Protein AF-A0A814Z9E7-F1 (afdb_monomer)

Structure (mmCIF, N/CA/C/O backbone):
data_AF-A0A814Z9E7-F1
#
_entry.id   AF-A0A814Z9E7-F1
#
loop_
_atom_site.group_PDB
_atom_site.id
_atom_site.type_symbol
_atom_site.label_atom_id
_atom_site.label_alt_id
_atom_site.label_comp_id
_atom_site.label_asym_id
_atom_site.label_entity_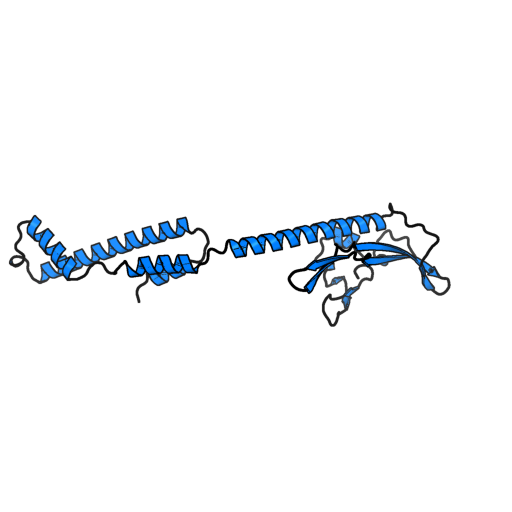id
_atom_site.label_seq_id
_atom_site.pdbx_PDB_ins_code
_atom_site.Cartn_x
_atom_site.Cartn_y
_atom_site.Cartn_z
_atom_site.occupancy
_atom_site.B_iso_or_equiv
_atom_site.auth_seq_id
_atom_site.auth_comp_id
_atom_site.auth_asym_id
_atom_site.auth_atom_id
_atom_site.pdbx_PDB_model_num
ATOM 1 N N . MET A 1 1 ? 15.576 11.175 -22.213 1.00 47.03 1 MET A N 1
ATOM 2 C CA . MET A 1 1 ? 16.561 10.709 -23.204 1.00 47.03 1 MET A CA 1
ATOM 3 C C . MET A 1 1 ? 17.936 10.863 -22.558 1.00 47.03 1 MET A C 1
ATOM 5 O O . MET A 1 1 ? 18.554 11.899 -22.667 1.00 47.03 1 MET A O 1
ATOM 9 N N . ILE A 1 2 ? 18.366 9.892 -21.748 1.00 51.16 2 ILE A N 1
ATOM 10 C CA . ILE A 1 2 ? 19.482 10.087 -20.794 1.00 51.16 2 ILE A CA 1
ATOM 11 C C . ILE A 1 2 ? 20.852 10.187 -21.501 1.00 51.16 2 ILE A C 1
ATOM 13 O O . ILE A 1 2 ? 21.749 10.879 -21.031 1.00 51.16 2 ILE A O 1
ATOM 17 N N . SER A 1 3 ? 20.990 9.572 -22.678 1.00 52.28 3 SER A N 1
ATOM 18 C CA . SER A 1 3 ? 22.234 9.530 -23.457 1.00 52.28 3 SER A CA 1
ATOM 19 C C . SER A 1 3 ? 22.574 10.815 -24.221 1.00 52.28 3 SER A C 1
ATOM 21 O O . SER A 1 3 ? 23.697 10.931 -24.700 1.00 52.28 3 SER A O 1
ATOM 23 N N . THR A 1 4 ? 21.648 11.773 -24.342 1.00 60.59 4 THR A N 1
ATOM 24 C CA . THR A 1 4 ? 21.843 13.024 -25.105 1.00 60.59 4 THR A CA 1
ATOM 25 C C . THR A 1 4 ? 22.138 14.237 -24.223 1.00 60.59 4 THR A C 1
ATOM 27 O O . THR A 1 4 ? 22.097 15.363 -24.706 1.00 60.59 4 THR A O 1
ATOM 30 N N . GLY A 1 5 ? 22.364 14.038 -22.921 1.00 65.25 5 GLY A N 1
ATOM 31 C CA . GLY A 1 5 ? 22.583 15.140 -21.977 1.00 65.25 5 GLY A CA 1
ATOM 32 C C . GLY A 1 5 ? 21.320 15.930 -21.613 1.00 65.25 5 GLY A C 1
ATOM 33 O O . GLY A 1 5 ? 21.410 16.920 -20.894 1.00 65.25 5 GLY A O 1
ATOM 34 N N . VAL A 1 6 ? 20.135 15.491 -22.061 1.00 71.62 6 VAL A N 1
ATOM 35 C 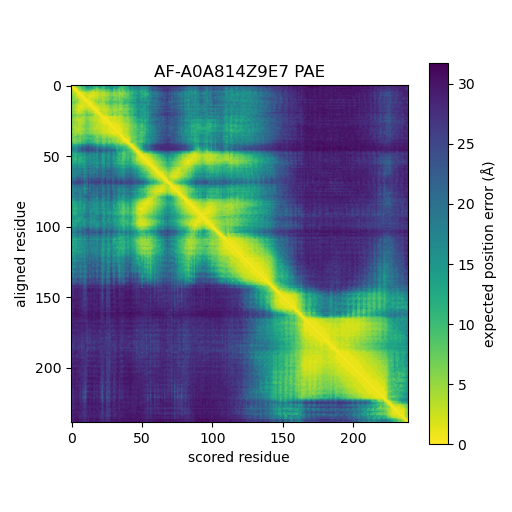CA . VAL A 1 6 ? 18.870 16.209 -21.844 1.00 71.62 6 VAL A CA 1
ATOM 36 C C . VAL A 1 6 ? 17.771 15.270 -21.345 1.00 71.62 6 VAL A C 1
ATOM 38 O O . VAL A 1 6 ? 17.380 14.294 -21.991 1.00 71.62 6 VAL A O 1
ATOM 41 N N . GLU A 1 7 ? 17.207 15.588 -20.189 1.00 74.00 7 GLU A N 1
ATOM 42 C CA . GLU A 1 7 ? 16.001 14.946 -19.682 1.00 74.00 7 GLU A CA 1
ATOM 43 C C . GLU A 1 7 ? 14.756 15.599 -20.278 1.00 74.00 7 GLU A C 1
ATOM 45 O O . GLU A 1 7 ? 14.708 16.809 -20.477 1.00 74.00 7 GLU A O 1
ATOM 50 N N . VAL A 1 8 ? 13.732 14.793 -20.555 1.00 76.38 8 VAL A N 1
ATOM 51 C CA . VAL A 1 8 ? 12.448 15.271 -21.081 1.00 76.38 8 VAL A CA 1
ATOM 52 C C . VAL A 1 8 ? 11.378 14.867 -20.080 1.00 76.38 8 VAL A C 1
ATOM 54 O O . VAL A 1 8 ? 11.318 13.693 -19.705 1.00 76.38 8 VAL A O 1
ATOM 57 N N . SER A 1 9 ? 10.570 15.831 -19.631 1.00 73.75 9 SER A N 1
ATOM 58 C CA . SER A 1 9 ? 9.423 15.565 -18.754 1.00 73.75 9 SER A CA 1
ATOM 59 C C . SER A 1 9 ? 8.503 14.509 -19.373 1.00 73.75 9 SER A C 1
ATOM 61 O O . SER A 1 9 ? 8.311 14.490 -20.585 1.00 73.75 9 SER A O 1
ATOM 63 N N . SER A 1 10 ? 7.912 13.638 -18.553 1.00 70.62 10 SER A N 1
ATOM 64 C CA . SER A 1 10 ? 6.878 12.694 -18.999 1.00 70.62 10 SER A CA 1
ATOM 65 C C . SER A 1 10 ? 5.498 13.340 -19.139 1.00 70.62 10 SER A C 1
ATOM 67 O O . SER A 1 10 ? 4.581 12.712 -19.661 1.00 70.62 10 SER A O 1
ATOM 69 N N . GLU A 1 11 ? 5.344 14.577 -18.665 1.00 62.53 11 GLU A N 1
ATOM 70 C CA . GLU A 1 11 ? 4.092 15.327 -18.689 1.00 62.53 11 GLU A CA 1
ATOM 71 C C . GLU A 1 11 ? 4.199 16.553 -19.607 1.00 62.53 11 GLU A C 1
ATOM 73 O O . GLU A 1 11 ? 5.248 17.217 -19.627 1.00 62.53 11 GLU A O 1
ATOM 78 N N . PRO A 1 12 ? 3.128 16.879 -20.358 1.00 62.72 12 PRO A N 1
ATOM 79 C CA . PRO A 1 12 ? 3.074 18.096 -21.161 1.00 62.72 12 PRO A CA 1
ATOM 80 C C . PRO A 1 12 ? 3.288 19.334 -20.263 1.00 62.72 12 PRO A C 1
ATOM 82 O O . PRO A 1 12 ? 2.733 19.378 -19.166 1.00 62.72 12 PRO A O 1
ATOM 85 N N . PRO A 1 13 ? 4.074 20.343 -20.691 1.00 84.38 13 PRO A N 1
ATOM 86 C CA . PRO A 1 13 ? 4.523 20.602 -22.062 1.00 84.38 13 PRO A CA 1
ATOM 87 C C . PRO A 1 13 ? 5.840 19.909 -22.480 1.00 84.38 13 PRO A C 1
ATOM 89 O O . PRO A 1 13 ? 6.465 20.349 -23.439 1.00 84.38 13 PRO A O 1
ATOM 92 N N . PHE A 1 14 ? 6.255 18.821 -21.817 1.00 80.12 14 PHE A N 1
ATOM 93 C CA . PHE A 1 14 ? 7.466 18.046 -22.142 1.00 80.12 14 PHE A CA 1
ATOM 94 C C . PHE A 1 14 ? 8.748 18.883 -22.087 1.00 80.12 14 PHE A C 1
ATOM 96 O O . PHE A 1 14 ? 9.596 18.824 -22.977 1.00 80.12 14 PHE A O 1
ATOM 103 N N . GLU A 1 15 ? 8.881 19.681 -21.028 1.00 83.06 15 GLU A N 1
ATOM 104 C CA . GLU A 1 15 ? 10.060 20.515 -20.812 1.00 83.06 15 GLU A CA 1
ATOM 105 C C . GLU A 1 15 ? 11.350 19.696 -20.895 1.00 83.06 15 GLU A C 1
ATOM 107 O O . GLU A 1 15 ? 11.461 18.607 -20.319 1.00 83.06 15 GLU A O 1
ATOM 112 N N . MET A 1 16 ? 12.325 20.262 -21.600 1.00 82.31 16 MET A N 1
ATOM 113 C CA . MET A 1 16 ? 13.686 19.755 -21.662 1.00 82.31 16 MET A CA 1
ATOM 114 C C . MET A 1 16 ? 14.492 20.364 -20.518 1.00 82.31 16 MET A C 1
ATOM 116 O O . MET A 1 16 ? 14.447 21.576 -20.303 1.00 82.31 16 MET A O 1
ATOM 120 N N . ARG A 1 17 ? 15.222 19.534 -19.777 1.00 80.69 17 ARG A N 1
ATOM 121 C CA . ARG A 1 17 ? 16.073 19.959 -18.660 1.00 80.69 17 ARG A CA 1
ATOM 122 C C . ARG A 1 17 ? 17.446 19.326 -18.794 1.00 80.69 17 ARG A C 1
ATOM 124 O O . ARG A 1 17 ? 17.572 18.225 -19.326 1.00 80.69 17 ARG A O 1
ATOM 131 N N . ASP A 1 18 ? 18.465 20.017 -18.303 1.00 79.12 18 ASP A N 1
ATOM 132 C CA . ASP A 1 18 ? 19.813 19.462 -18.251 1.00 79.12 18 ASP A CA 1
ATOM 133 C C . ASP A 1 18 ? 19.849 18.242 -17.313 1.00 79.12 18 ASP A C 1
ATOM 135 O O . ASP A 1 18 ? 19.218 18.237 -16.249 1.00 79.12 18 ASP A O 1
ATOM 139 N N . ILE A 1 19 ? 20.583 17.195 -17.700 1.00 75.19 19 ILE A N 1
ATOM 140 C CA . ILE A 1 19 ? 20.737 15.982 -16.878 1.00 75.19 19 ILE A CA 1
ATOM 141 C C . ILE A 1 19 ? 21.359 16.266 -15.499 1.00 75.19 19 ILE A C 1
ATOM 143 O O . ILE A 1 19 ? 21.175 15.493 -14.562 1.00 75.19 19 ILE A O 1
ATOM 147 N N . SER A 1 20 ? 22.079 17.372 -15.323 1.00 73.94 20 SER A N 1
ATOM 148 C CA . SER A 1 20 ? 22.693 17.738 -14.043 1.00 73.94 20 SER A CA 1
ATOM 149 C C . SER A 1 20 ? 21.687 18.129 -12.953 1.00 73.94 20 SER A C 1
ATOM 151 O O . SER A 1 20 ? 22.020 18.040 -11.769 1.00 73.94 20 SER A O 1
ATOM 153 N N . ASP A 1 21 ? 20.446 18.472 -13.315 1.00 76.44 21 ASP A N 1
ATOM 154 C CA . ASP A 1 21 ? 19.456 19.031 -12.385 1.00 76.44 21 ASP A CA 1
ATOM 155 C C . ASP A 1 21 ? 18.284 18.090 -12.049 1.00 76.44 21 ASP A C 1
ATOM 157 O O . ASP A 1 21 ? 17.527 18.349 -11.107 1.00 76.44 21 ASP A O 1
ATOM 161 N N . GLY A 1 22 ? 18.136 16.979 -12.776 1.00 74.69 22 GLY A N 1
ATOM 162 C CA . GLY A 1 22 ? 16.934 16.144 -12.745 1.00 74.69 22 GLY A CA 1
ATOM 163 C C . GLY A 1 22 ? 17.087 14.752 -12.122 1.00 74.69 22 GLY A C 1
ATOM 164 O O . GLY A 1 22 ? 17.606 14.574 -11.015 1.00 74.69 22 GLY A O 1
ATOM 165 N N . PHE A 1 23 ? 16.551 13.751 -12.817 1.00 74.75 23 PHE A N 1
ATOM 166 C CA . PHE A 1 23 ? 16.574 12.335 -12.454 1.00 74.75 23 PHE A CA 1
ATOM 167 C C . PHE A 1 23 ? 18.006 11.827 -12.240 1.00 74.75 23 PHE A C 1
ATOM 169 O O . PHE A 1 23 ? 18.287 11.208 -11.213 1.00 74.75 23 PHE A O 1
ATOM 176 N N . MET A 1 24 ? 18.932 12.169 -13.136 1.00 75.25 24 MET A N 1
ATOM 177 C CA . MET A 1 24 ? 20.336 11.744 -13.095 1.00 75.25 24 MET A CA 1
ATOM 178 C C . MET A 1 24 ? 21.083 12.221 -11.837 1.00 75.25 24 MET A C 1
ATOM 180 O O . MET A 1 24 ? 21.895 11.476 -11.279 1.00 75.25 24 MET A O 1
ATOM 184 N N . LYS A 1 25 ? 20.758 13.409 -11.306 1.00 80.12 25 LYS A N 1
ATOM 185 C CA . LYS A 1 25 ? 21.296 13.915 -10.026 1.00 80.12 25 LYS A CA 1
ATOM 186 C C . LYS A 1 25 ? 20.890 13.057 -8.828 1.00 80.12 25 LYS A C 1
ATOM 188 O O . LYS A 1 25 ? 21.615 12.990 -7.838 1.00 80.12 25 LYS A O 1
ATOM 193 N N . ARG A 1 26 ? 19.724 12.412 -8.896 1.00 80.06 26 ARG A N 1
ATOM 194 C CA . ARG A 1 26 ? 19.184 11.584 -7.806 1.00 80.06 26 ARG A CA 1
ATOM 195 C C . ARG A 1 26 ? 19.676 10.143 -7.862 1.00 80.06 26 ARG A C 1
ATOM 197 O O . ARG A 1 26 ? 19.501 9.417 -6.887 1.00 80.06 26 ARG A O 1
ATOM 204 N N . LEU A 1 27 ? 20.285 9.727 -8.973 1.00 70.56 27 LEU A N 1
ATOM 205 C CA . LEU A 1 27 ? 20.855 8.393 -9.085 1.00 70.56 27 LEU A CA 1
ATOM 206 C C . LEU A 1 27 ? 22.112 8.255 -8.215 1.00 70.56 27 LEU A C 1
ATOM 208 O O . LEU A 1 27 ? 22.885 9.216 -8.106 1.00 70.56 27 LEU A O 1
ATOM 212 N N . PRO A 1 28 ? 22.344 7.066 -7.629 1.00 76.06 28 PRO A N 1
ATOM 213 C CA . PRO A 1 28 ? 23.615 6.718 -7.011 1.00 76.06 28 PRO A CA 1
ATOM 214 C C . PRO A 1 28 ? 24.787 6.934 -7.969 1.00 76.06 28 PRO A C 1
ATOM 216 O O . PRO A 1 28 ? 24.652 6.732 -9.175 1.00 76.06 28 PRO A O 1
ATOM 219 N N . GLU A 1 29 ? 25.945 7.303 -7.425 1.00 75.94 29 GLU A N 1
ATOM 220 C CA . GLU A 1 29 ? 27.119 7.701 -8.212 1.00 75.94 29 GLU A CA 1
ATOM 221 C C . GLU A 1 29 ? 27.544 6.639 -9.231 1.00 75.94 29 GLU A C 1
ATOM 223 O O . GLU A 1 29 ? 27.716 6.958 -10.402 1.00 75.94 29 GLU A O 1
ATOM 228 N N . TRP A 1 30 ? 27.573 5.366 -8.830 1.00 75.38 30 TRP A N 1
ATOM 229 C CA . TRP A 1 30 ? 27.895 4.253 -9.727 1.00 75.38 30 TRP A CA 1
ATOM 230 C C . TRP A 1 30 ? 26.956 4.168 -10.941 1.00 75.38 30 TRP A C 1
ATOM 232 O O . TRP A 1 30 ? 27.407 3.938 -12.054 1.00 75.38 30 TRP A O 1
ATOM 242 N N . LEU A 1 31 ? 25.654 4.405 -10.754 1.00 66.38 31 LEU A N 1
ATOM 243 C CA . LEU A 1 31 ? 24.668 4.336 -11.833 1.00 66.38 31 LEU A CA 1
ATOM 244 C C . LEU A 1 31 ? 24.713 5.594 -12.708 1.00 66.38 31 LEU A C 1
ATOM 246 O O . LEU A 1 31 ? 24.473 5.528 -13.911 1.00 66.38 31 LEU A O 1
ATOM 250 N N . ARG A 1 32 ? 25.045 6.744 -12.111 1.00 77.31 32 ARG A N 1
ATOM 251 C CA . ARG A 1 32 ? 25.250 7.996 -12.842 1.00 77.31 32 ARG A CA 1
ATOM 252 C C . ARG A 1 32 ? 26.438 7.887 -13.791 1.00 77.31 32 ARG A C 1
ATOM 254 O O . ARG A 1 32 ? 26.305 8.324 -14.926 1.00 77.31 32 ARG A O 1
ATOM 261 N N . GLU A 1 33 ? 27.549 7.293 -13.351 1.00 73.88 33 GLU A N 1
ATOM 262 C CA . GLU A 1 33 ? 28.726 7.033 -14.194 1.00 73.88 33 GLU A CA 1
ATOM 263 C C . GLU A 1 33 ? 28.382 6.152 -15.406 1.00 73.88 33 GLU A C 1
ATOM 265 O O . GLU A 1 33 ? 28.716 6.512 -16.534 1.00 73.88 33 GLU A O 1
ATOM 270 N N . GLU A 1 34 ? 27.631 5.065 -15.203 1.00 68.12 34 GLU A N 1
ATOM 271 C CA . GLU A 1 34 ? 27.197 4.155 -16.279 1.00 68.12 34 GLU A CA 1
ATOM 272 C C . GLU A 1 34 ? 26.234 4.802 -17.284 1.00 68.12 34 GLU A C 1
ATOM 274 O O . GLU A 1 34 ? 26.163 4.412 -18.453 1.00 68.12 34 GLU A O 1
ATOM 279 N N . LEU A 1 35 ? 25.477 5.805 -16.842 1.00 68.94 35 LEU A N 1
ATOM 280 C CA . LEU A 1 35 ? 24.462 6.490 -17.640 1.00 68.94 35 LEU A CA 1
ATOM 281 C C . LEU A 1 35 ? 24.929 7.842 -18.191 1.00 68.94 35 LEU A C 1
ATOM 283 O O . LEU A 1 35 ? 24.135 8.536 -18.827 1.00 68.94 35 LEU A O 1
ATOM 287 N N . LYS A 1 36 ? 26.201 8.221 -17.997 1.00 70.50 36 LYS A N 1
ATOM 288 C CA . LYS A 1 36 ? 26.748 9.460 -18.564 1.00 70.50 36 LYS A CA 1
ATOM 289 C C . LYS A 1 36 ? 26.568 9.512 -20.085 1.00 70.50 36 LYS A C 1
ATOM 291 O O . LYS A 1 36 ? 26.687 8.464 -20.740 1.00 70.50 36 LYS A O 1
ATOM 296 N N . PRO A 1 37 ? 26.344 10.711 -20.653 1.00 65.94 37 PRO A N 1
ATOM 297 C CA . PRO A 1 37 ? 26.453 10.940 -22.088 1.00 65.94 37 PRO A CA 1
ATOM 298 C C . PRO A 1 37 ? 27.760 10.362 -22.638 1.00 65.94 37 PRO A C 1
ATOM 300 O O . PRO A 1 37 ? 28.784 10.363 -21.949 1.00 65.94 37 PRO A O 1
ATOM 303 N N . ILE A 1 38 ? 27.710 9.795 -23.845 1.00 63.16 38 ILE A N 1
ATOM 304 C CA . ILE A 1 38 ? 28.825 9.026 -24.425 1.00 63.16 38 ILE A CA 1
ATOM 305 C C . ILE A 1 38 ? 30.090 9.889 -24.522 1.00 63.16 38 ILE A C 1
ATOM 307 O O . ILE A 1 38 ? 31.167 9.418 -24.172 1.00 63.16 38 ILE A O 1
ATOM 311 N N . ASP A 1 39 ? 29.937 11.161 -24.887 1.00 61.97 39 ASP A N 1
ATOM 312 C CA . ASP A 1 39 ? 30.984 12.186 -24.982 1.00 61.97 39 ASP A CA 1
ATOM 313 C C . ASP A 1 39 ? 31.690 12.493 -23.649 1.00 61.97 39 ASP A C 1
ATOM 315 O O . ASP A 1 39 ? 32.791 13.038 -23.639 1.00 61.97 39 ASP A O 1
ATOM 319 N N . GLN A 1 40 ? 31.090 12.117 -22.517 1.00 66.31 40 GLN A N 1
ATOM 320 C CA . GLN A 1 40 ? 31.630 12.348 -21.175 1.00 66.31 40 GLN A CA 1
ATOM 321 C C . GLN A 1 40 ? 32.279 11.098 -20.559 1.00 66.31 40 GLN A C 1
ATOM 323 O O . GLN A 1 40 ? 32.730 11.133 -19.408 1.00 66.31 40 GLN A O 1
ATOM 328 N N . ARG A 1 41 ? 32.329 9.976 -21.290 1.00 70.12 41 ARG A N 1
ATOM 329 C CA . ARG A 1 41 ? 32.937 8.722 -20.818 1.00 70.12 41 ARG A CA 1
ATOM 330 C C . ARG A 1 41 ? 34.427 8.699 -21.161 1.00 70.12 41 ARG A C 1
ATOM 332 O O . ARG A 1 41 ? 34.791 8.838 -22.327 1.00 70.12 41 ARG A O 1
ATOM 339 N N . LYS A 1 42 ? 35.276 8.477 -20.147 1.00 58.06 42 LYS A N 1
ATOM 340 C CA . LYS A 1 42 ? 36.753 8.555 -20.234 1.00 58.06 42 LYS A CA 1
ATOM 341 C C . LYS A 1 42 ? 37.396 7.611 -21.266 1.00 58.06 42 LYS A C 1
ATOM 343 O O . LYS A 1 42 ? 38.488 7.921 -21.724 1.00 58.06 42 LYS A O 1
ATOM 348 N N . ASP A 1 43 ? 36.704 6.542 -21.666 1.00 56.91 43 ASP A N 1
ATOM 349 C CA . ASP A 1 43 ? 37.207 5.507 -22.588 1.00 56.91 43 ASP A CA 1
ATOM 350 C C . ASP A 1 43 ? 36.444 5.445 -23.930 1.00 56.91 43 ASP A C 1
ATOM 352 O O . ASP A 1 43 ? 36.533 4.463 -24.671 1.00 56.91 43 ASP A O 1
ATOM 356 N N . SER A 1 44 ? 35.658 6.473 -24.268 1.00 53.28 44 SER A N 1
ATOM 357 C CA . SER A 1 44 ? 34.846 6.478 -25.492 1.00 53.28 44 SER A CA 1
ATOM 358 C C . SER A 1 44 ? 35.687 6.786 -26.743 1.00 53.28 44 SER A C 1
ATOM 360 O O . SER A 1 44 ? 35.745 7.899 -27.248 1.00 53.28 44 SER A O 1
ATOM 362 N N . VAL A 1 45 ? 36.321 5.754 -27.302 1.00 52.06 45 VAL A N 1
ATOM 363 C CA . VAL A 1 45 ? 37.023 5.805 -28.608 1.00 52.06 45 VAL A CA 1
ATOM 364 C C . VAL A 1 45 ? 36.041 5.905 -29.795 1.00 52.06 45 VAL A C 1
ATOM 366 O O . VAL A 1 45 ? 36.437 5.993 -30.955 1.00 52.06 45 VAL A O 1
ATOM 369 N N . ILE A 1 46 ? 34.733 5.918 -29.536 1.00 55.78 46 ILE A N 1
ATOM 370 C CA . ILE A 1 46 ? 33.700 5.847 -30.567 1.00 55.78 46 ILE A CA 1
ATOM 371 C C . ILE A 1 46 ? 33.364 7.250 -31.089 1.00 55.78 46 ILE A C 1
ATOM 373 O O . ILE A 1 46 ? 32.312 7.821 -30.813 1.00 55.78 46 ILE A O 1
ATOM 377 N N . ILE A 1 47 ? 34.284 7.811 -31.867 1.00 60.66 47 ILE A N 1
ATOM 378 C CA . ILE A 1 47 ? 34.031 8.992 -32.690 1.00 60.66 47 ILE A CA 1
ATOM 379 C C . ILE A 1 47 ? 33.355 8.474 -33.971 1.00 60.66 47 ILE A C 1
ATOM 381 O O . ILE A 1 47 ? 33.969 7.718 -34.716 1.00 60.66 47 ILE A O 1
ATOM 385 N N . ASN A 1 48 ? 32.093 8.852 -34.201 1.00 66.00 48 ASN A N 1
ATOM 386 C CA . ASN A 1 48 ? 31.267 8.573 -35.397 1.00 66.00 48 ASN A CA 1
ATOM 387 C C . ASN A 1 48 ? 30.318 7.358 -35.397 1.00 66.00 48 ASN A C 1
ATOM 389 O O . ASN A 1 48 ? 29.897 6.926 -36.472 1.00 66.00 48 ASN A O 1
ATOM 393 N N . SER A 1 49 ? 29.888 6.838 -34.245 1.00 70.56 49 SER A N 1
ATOM 394 C CA . SER A 1 49 ? 28.753 5.900 -34.257 1.00 70.56 49 SER A CA 1
ATOM 395 C C . SER A 1 49 ? 27.824 6.043 -33.062 1.00 70.56 49 SER A C 1
ATOM 397 O O . SER A 1 49 ? 28.205 6.578 -32.023 1.00 70.56 49 SER A O 1
ATOM 399 N N . ALA A 1 50 ? 26.588 5.586 -33.238 1.00 75.62 50 ALA A N 1
ATOM 400 C CA . ALA A 1 50 ? 25.530 5.639 -32.244 1.00 75.62 50 ALA A CA 1
ATOM 401 C C . ALA A 1 50 ? 24.703 4.349 -32.274 1.00 75.62 50 ALA A C 1
ATOM 403 O O . ALA A 1 50 ? 24.689 3.625 -33.265 1.00 75.62 50 ALA A O 1
ATOM 404 N N . HIS A 1 51 ? 23.967 4.092 -31.195 1.00 75.81 51 HIS A N 1
ATOM 405 C CA . HIS A 1 51 ? 22.947 3.050 -31.156 1.00 75.81 51 HIS A CA 1
ATOM 406 C C . HIS A 1 51 ? 21.575 3.686 -30.964 1.00 75.81 51 HIS A C 1
ATOM 408 O O . HIS A 1 51 ? 21.373 4.495 -30.054 1.00 75.81 51 HIS A O 1
ATOM 414 N N . ARG A 1 52 ? 20.619 3.297 -31.806 1.00 77.56 52 ARG A N 1
ATOM 415 C CA . ARG A 1 52 ? 19.206 3.621 -31.621 1.00 77.56 52 ARG A CA 1
ATOM 416 C C . ARG A 1 52 ? 18.520 2.453 -30.933 1.00 77.56 52 ARG A C 1
ATOM 418 O O . ARG A 1 52 ? 18.642 1.322 -31.386 1.00 77.56 52 ARG A O 1
ATOM 425 N N . PHE A 1 53 ? 17.757 2.750 -29.886 1.00 77.88 53 PHE A N 1
ATOM 426 C CA . PHE A 1 53 ? 16.895 1.787 -29.205 1.00 77.88 53 PHE A CA 1
ATOM 427 C C . PHE A 1 53 ? 15.440 2.219 -29.344 1.00 77.88 53 PHE A C 1
ATOM 429 O O . PHE A 1 53 ? 15.135 3.408 -29.226 1.00 77.88 53 PHE A O 1
ATOM 436 N N . TRP A 1 54 ? 14.535 1.272 -29.561 1.00 78.88 54 TRP A N 1
ATOM 437 C CA . TRP A 1 54 ? 13.097 1.530 -29.504 1.00 78.88 54 TRP A CA 1
ATOM 438 C C . TRP A 1 54 ? 12.354 0.319 -28.959 1.00 78.88 54 TRP A C 1
ATOM 440 O O . TRP A 1 54 ? 12.828 -0.812 -29.032 1.00 78.88 54 TRP A O 1
ATOM 450 N N . ILE A 1 55 ? 11.179 0.569 -28.389 1.00 75.00 55 ILE A N 1
ATOM 451 C CA . ILE A 1 55 ? 10.276 -0.490 -27.951 1.00 75.00 55 ILE A CA 1
ATOM 452 C C . ILE A 1 55 ? 9.344 -0.781 -29.117 1.00 75.00 55 ILE A C 1
ATOM 454 O O . ILE A 1 55 ? 8.578 0.084 -29.542 1.00 75.00 55 ILE A O 1
ATOM 458 N N . GLU A 1 56 ? 9.416 -1.998 -29.634 1.00 80.38 56 GLU A N 1
ATOM 459 C CA . GLU A 1 56 ? 8.503 -2.488 -30.647 1.00 80.38 56 GLU A CA 1
ATOM 460 C C . GLU A 1 56 ? 7.458 -3.378 -29.989 1.00 80.38 56 GLU A C 1
ATOM 462 O O . GLU A 1 56 ? 7.748 -4.339 -29.270 1.00 80.38 56 GLU A O 1
ATOM 467 N N . ALA A 1 57 ? 6.207 -3.021 -30.233 1.00 76.50 57 ALA A N 1
ATOM 468 C CA . ALA A 1 57 ? 5.076 -3.720 -29.684 1.00 76.50 57 ALA A CA 1
ATOM 469 C C . ALA A 1 57 ? 4.605 -4.742 -30.727 1.00 76.50 57 ALA A C 1
ATOM 471 O O . ALA A 1 57 ? 4.070 -4.351 -31.764 1.00 76.50 57 ALA A O 1
ATOM 472 N N . GLY A 1 58 ? 4.791 -6.031 -30.442 1.00 76.44 58 GLY A N 1
ATOM 473 C CA . GLY A 1 58 ? 4.464 -7.126 -31.352 1.00 76.44 58 GLY A CA 1
ATOM 474 C C . GLY A 1 58 ? 2.969 -7.255 -31.653 1.00 76.44 58 GLY A C 1
ATOM 475 O O . GLY A 1 58 ? 2.130 -6.515 -31.133 1.00 76.44 58 GLY A O 1
ATOM 476 N N . GLN A 1 59 ? 2.617 -8.202 -32.519 1.00 79.06 59 GLN A N 1
ATOM 477 C CA . GLN A 1 59 ? 1.228 -8.407 -32.923 1.00 79.06 59 GLN A CA 1
ATOM 478 C C . GLN A 1 59 ? 0.371 -8.852 -31.725 1.00 79.06 59 GLN A C 1
ATOM 480 O O . GLN A 1 59 ? 0.695 -9.829 -31.055 1.00 79.06 59 GLN A O 1
ATOM 485 N N . ILE A 1 60 ? -0.728 -8.135 -31.464 1.00 78.56 60 ILE A N 1
ATOM 486 C CA . ILE A 1 60 ? -1.755 -8.568 -30.506 1.00 78.56 60 ILE A CA 1
ATOM 487 C C . ILE A 1 60 ? -2.564 -9.659 -31.198 1.00 78.56 60 ILE A C 1
ATOM 489 O O . ILE A 1 60 ? -3.193 -9.394 -32.228 1.00 78.56 60 ILE A O 1
ATOM 493 N N . THR A 1 61 ? -2.550 -10.871 -30.654 1.00 81.94 61 THR A N 1
ATOM 494 C CA . THR A 1 61 ? -3.498 -11.897 -31.077 1.00 81.94 61 THR A CA 1
ATOM 495 C C . THR A 1 61 ? -4.778 -11.740 -30.264 1.00 81.94 61 THR A C 1
ATOM 497 O O . THR A 1 61 ? -4.791 -11.169 -29.171 1.00 81.94 61 THR A O 1
ATOM 500 N N . TYR A 1 62 ? -5.900 -12.164 -30.834 1.00 83.81 62 TYR A N 1
ATOM 501 C CA . TYR A 1 62 ? -7.171 -12.131 -30.130 1.00 83.81 62 TYR A CA 1
ATOM 502 C C . TYR A 1 62 ? -7.966 -13.394 -30.411 1.00 83.81 62 TYR A C 1
ATOM 504 O O . TYR A 1 62 ? -7.950 -13.930 -31.519 1.00 83.81 62 TYR A O 1
ATOM 512 N N . GLU A 1 63 ? -8.698 -13.828 -29.398 1.00 85.62 63 GLU A N 1
ATOM 513 C CA . GLU A 1 63 ? -9.725 -14.853 -29.498 1.00 85.62 63 GLU A CA 1
ATOM 514 C C . GLU A 1 63 ? -11.085 -14.182 -29.306 1.00 85.62 63 GLU A C 1
ATOM 516 O O . GLU A 1 63 ? -11.196 -13.178 -28.601 1.00 85.62 63 GLU A O 1
ATOM 521 N N . TYR A 1 64 ? -12.139 -14.690 -29.943 1.00 86.19 64 TYR A N 1
ATOM 522 C CA . TYR A 1 64 ? -13.486 -14.182 -29.700 1.00 86.19 64 TYR A CA 1
ATOM 523 C C . TYR A 1 64 ? -14.471 -15.313 -29.442 1.00 86.19 64 TYR A C 1
ATOM 525 O O . TYR A 1 64 ? -14.429 -16.368 -30.073 1.00 86.19 64 TYR A O 1
ATOM 533 N N . HIS A 1 65 ? -15.395 -15.061 -28.521 1.00 87.25 65 HIS A N 1
ATOM 534 C CA . HIS A 1 65 ? -16.458 -15.987 -28.166 1.00 87.25 65 HIS A CA 1
ATOM 535 C C . HIS A 1 65 ? -17.821 -15.345 -28.400 1.00 87.25 65 HIS A C 1
ATOM 537 O O . HIS A 1 65 ? -18.089 -14.228 -27.956 1.00 87.25 65 HIS A O 1
ATOM 543 N N . PHE A 1 66 ? -18.699 -16.079 -29.088 1.00 85.75 66 PHE A N 1
ATOM 544 C CA . PHE A 1 66 ? -20.078 -15.663 -29.314 1.00 85.75 66 PHE A CA 1
ATOM 545 C C . PHE A 1 66 ? -20.993 -16.212 -28.215 1.00 85.75 66 PHE A C 1
ATOM 547 O O . PHE A 1 66 ? -21.246 -17.419 -28.124 1.00 85.75 66 PHE A O 1
ATOM 554 N N . GLY A 1 67 ? -21.526 -15.321 -27.384 1.00 81.12 67 GLY A N 1
ATOM 555 C CA . GLY A 1 67 ? -22.485 -15.661 -26.343 1.00 81.12 67 GLY A CA 1
ATOM 556 C C . GLY A 1 67 ? -23.875 -15.922 -26.922 1.00 81.12 67 GLY A C 1
ATOM 557 O O . GLY A 1 67 ? -24.667 -14.992 -27.072 1.00 81.12 67 GLY A O 1
ATOM 558 N N . LYS A 1 68 ? -24.215 -17.196 -27.172 1.00 72.62 68 LYS A N 1
ATOM 559 C CA . LYS A 1 68 ? -25.506 -17.620 -27.764 1.00 72.62 68 LYS A CA 1
ATOM 560 C C . LYS A 1 68 ? -26.763 -17.115 -27.037 1.00 72.62 68 LYS A C 1
ATOM 562 O O . LYS A 1 68 ? -27.816 -17.051 -27.656 1.00 72.62 68 LYS A O 1
ATOM 567 N N . LYS A 1 69 ? -26.684 -16.787 -25.741 1.00 73.81 69 LYS A N 1
ATOM 568 C CA . LYS A 1 69 ? -27.839 -16.302 -24.963 1.00 73.81 69 LYS A CA 1
ATOM 569 C C . LYS A 1 69 ? -28.087 -14.795 -25.079 1.00 73.81 69 LYS A C 1
ATOM 571 O O . LYS A 1 69 ? -29.227 -14.378 -24.927 1.00 73.81 69 LYS A O 1
ATOM 576 N N . ASN A 1 70 ? -27.051 -13.995 -25.338 1.00 79.12 70 ASN A N 1
ATOM 577 C CA . ASN A 1 70 ? -27.122 -12.539 -25.166 1.00 79.12 70 ASN A CA 1
ATOM 578 C C . ASN A 1 70 ? -26.735 -11.761 -26.437 1.00 79.12 70 ASN A C 1
ATOM 580 O O . ASN A 1 70 ? -26.658 -10.539 -26.382 1.00 79.12 70 ASN A O 1
ATOM 584 N N . ASN A 1 71 ? -26.443 -12.443 -27.556 1.00 87.25 71 ASN A N 1
ATOM 585 C CA . ASN A 1 71 ? -25.886 -11.846 -28.783 1.00 87.25 71 ASN A CA 1
ATOM 586 C C . ASN A 1 71 ? -24.639 -10.968 -28.546 1.00 87.25 71 ASN A C 1
ATOM 588 O O . ASN A 1 71 ? -24.333 -10.075 -29.332 1.00 87.25 71 ASN A O 1
ATOM 592 N N . LEU A 1 72 ? -23.908 -11.227 -27.460 1.00 83.12 72 LEU A N 1
ATOM 593 C CA . LEU A 1 72 ? -22.679 -10.519 -27.123 1.00 83.12 72 LEU A CA 1
ATOM 594 C C . LEU A 1 72 ? -21.481 -11.258 -27.716 1.00 83.12 72 LEU A C 1
ATOM 596 O O . LEU A 1 72 ? -21.366 -12.479 -27.578 1.00 83.12 72 LEU A O 1
ATOM 600 N N . ILE A 1 73 ? -20.582 -10.502 -28.340 1.00 88.25 73 ILE A N 1
ATOM 601 C CA . ILE A 1 73 ? -19.266 -10.975 -28.767 1.00 88.25 73 ILE A CA 1
ATOM 602 C C . ILE A 1 73 ? -18.258 -10.489 -27.735 1.00 88.25 73 ILE A C 1
ATOM 604 O O . ILE A 1 73 ? -18.146 -9.288 -27.492 1.00 88.25 73 ILE A O 1
ATOM 608 N N . THR A 1 74 ? -17.531 -11.418 -27.127 1.00 85.06 74 THR A N 1
ATOM 609 C CA . THR A 1 74 ? -16.448 -11.097 -26.197 1.00 85.06 74 THR A CA 1
ATOM 610 C C . THR A 1 74 ? -15.119 -11.359 -26.883 1.00 85.06 74 THR A C 1
ATOM 612 O O . THR A 1 74 ? -14.881 -12.480 -27.326 1.00 85.06 74 THR A O 1
ATOM 615 N N . TYR A 1 75 ? -14.272 -10.333 -26.959 1.00 85.06 75 TYR A N 1
ATOM 616 C CA . TYR A 1 75 ? -12.900 -10.431 -27.453 1.00 85.06 75 TYR A CA 1
ATOM 617 C C . TYR A 1 75 ? -11.943 -10.585 -26.271 1.00 85.06 75 TYR A C 1
ATOM 619 O O . TYR A 1 75 ? -11.976 -9.784 -25.337 1.00 85.06 75 TYR A O 1
ATOM 627 N N . TYR A 1 76 ? -11.084 -11.593 -26.332 1.00 79.56 76 TYR A N 1
ATOM 628 C CA . TYR A 1 76 ? -9.981 -11.820 -25.411 1.00 79.56 76 TYR A CA 1
ATOM 629 C C . TYR A 1 76 ? -8.699 -11.462 -26.148 1.00 79.56 76 TYR A C 1
ATOM 631 O O . TYR A 1 76 ? -8.321 -12.125 -27.110 1.00 79.56 76 TYR A O 1
ATOM 639 N N . LEU A 1 77 ? -8.072 -10.365 -25.739 1.00 76.44 77 LEU A N 1
ATOM 640 C CA . LEU A 1 77 ? -6.791 -9.932 -26.283 1.00 76.44 77 LEU A CA 1
ATOM 641 C C . LEU A 1 77 ? -5.685 -10.688 -25.545 1.00 76.44 77 LEU A C 1
ATOM 643 O O . LEU A 1 77 ? -5.703 -10.734 -24.315 1.00 76.44 77 LEU A O 1
ATOM 647 N N . SER A 1 78 ? -4.745 -11.279 -26.279 1.00 73.94 78 SER A N 1
ATOM 648 C CA . SER A 1 78 ? -3.548 -11.859 -25.677 1.00 73.94 78 SER A CA 1
ATOM 649 C C . SER A 1 78 ? -2.645 -10.764 -25.111 1.00 73.94 78 SER A C 1
ATOM 651 O O . SER A 1 78 ? -2.704 -9.604 -25.537 1.00 73.94 78 SER A O 1
ATOM 653 N N . ASP A 1 79 ? -1.728 -11.153 -24.227 1.00 70.25 79 ASP A N 1
ATOM 654 C CA . ASP A 1 79 ? -0.624 -10.279 -23.847 1.00 70.25 79 ASP A CA 1
ATOM 655 C C . ASP A 1 79 ? 0.163 -9.867 -25.098 1.00 70.25 79 ASP A C 1
ATOM 657 O O . ASP A 1 79 ? 0.443 -10.684 -25.982 1.00 70.25 79 ASP A O 1
ATOM 661 N N . LYS A 1 80 ? 0.486 -8.574 -25.195 1.00 68.12 80 LYS A N 1
ATOM 662 C CA . LYS A 1 80 ? 1.262 -8.030 -26.309 1.00 68.12 80 LYS A CA 1
ATOM 663 C C . LYS A 1 80 ? 2.745 -8.251 -26.018 1.00 68.12 80 LYS A C 1
ATOM 665 O O . LYS A 1 80 ? 3.255 -7.606 -25.098 1.00 68.12 80 LYS A O 1
ATOM 670 N N . PRO A 1 81 ? 3.464 -9.092 -26.780 1.00 71.75 81 PRO A N 1
ATOM 671 C CA . PRO A 1 81 ? 4.899 -9.213 -26.590 1.00 71.75 81 PRO A CA 1
ATOM 672 C C . PRO A 1 81 ? 5.539 -7.868 -26.947 1.00 71.75 81 PRO A C 1
ATOM 674 O O . PRO A 1 81 ? 5.466 -7.416 -28.089 1.00 71.75 81 PRO A O 1
ATOM 677 N N . MET A 1 82 ? 6.118 -7.192 -25.958 1.00 68.81 82 MET A N 1
ATOM 678 C CA . MET A 1 82 ? 6.949 -6.015 -26.192 1.00 68.81 82 MET A CA 1
ATOM 679 C C . MET A 1 82 ? 8.400 -6.462 -26.264 1.00 68.81 82 MET A C 1
ATOM 681 O O . MET A 1 82 ? 8.860 -7.218 -25.411 1.00 68.81 82 MET A O 1
ATOM 685 N N . CYS A 1 83 ? 9.120 -5.988 -27.272 1.00 75.19 83 CYS A N 1
ATOM 686 C CA . CYS A 1 83 ? 10.551 -6.220 -27.395 1.00 75.19 83 CYS A CA 1
ATOM 687 C C . CYS A 1 83 ? 11.275 -4.885 -27.526 1.00 75.19 83 CYS A C 1
ATOM 689 O O . CYS A 1 83 ? 10.741 -3.920 -28.072 1.00 75.19 83 CYS A O 1
ATOM 691 N N . VAL A 1 84 ? 12.487 -4.815 -26.990 1.00 72.25 84 VAL A N 1
ATOM 692 C CA . VAL A 1 84 ? 13.374 -3.678 -27.221 1.00 72.25 84 VAL A CA 1
ATOM 693 C C . VAL A 1 84 ? 14.262 -4.051 -28.397 1.00 72.25 84 VAL A C 1
ATOM 695 O O . VAL A 1 84 ? 14.930 -5.081 -28.365 1.00 72.25 84 VAL A O 1
ATOM 698 N N . LYS A 1 85 ? 14.240 -3.234 -29.443 1.00 81.31 85 LYS A N 1
ATOM 699 C CA . LYS A 1 85 ? 15.100 -3.368 -30.617 1.00 81.31 85 LYS A CA 1
ATOM 700 C C . LYS A 1 85 ? 16.293 -2.431 -30.485 1.00 81.31 85 LYS A C 1
ATOM 702 O O . LYS A 1 85 ? 16.172 -1.366 -29.871 1.00 81.31 85 LYS A O 1
ATOM 707 N N . LYS A 1 86 ? 17.418 -2.814 -31.089 1.00 82.12 86 LYS A N 1
ATOM 708 C CA . LYS A 1 86 ? 18.585 -1.951 -31.272 1.00 82.12 86 LYS A CA 1
ATOM 709 C C . LYS A 1 86 ? 18.968 -1.880 -32.748 1.00 82.12 86 LYS A C 1
ATOM 711 O O . LYS A 1 86 ? 18.714 -2.812 -33.499 1.00 82.12 86 LYS A O 1
ATOM 716 N N . GLN A 1 87 ? 19.566 -0.763 -33.148 1.00 84.06 87 GLN A N 1
ATOM 717 C CA . GLN A 1 87 ? 20.151 -0.574 -34.473 1.00 84.06 87 GLN A CA 1
ATOM 718 C C . GLN A 1 87 ? 21.451 0.212 -34.337 1.00 84.06 87 GLN A C 1
ATOM 720 O O . GLN A 1 87 ? 21.468 1.285 -33.721 1.00 84.06 87 GLN A O 1
ATOM 725 N N . PHE A 1 88 ? 22.530 -0.318 -34.913 1.00 83.12 88 PHE A N 1
ATOM 726 C CA . PHE A 1 88 ? 23.790 0.407 -35.032 1.00 83.12 88 PHE A CA 1
ATOM 727 C C . PHE A 1 88 ? 23.659 1.477 -36.113 1.00 83.12 88 PHE A C 1
ATOM 729 O O . PHE A 1 88 ? 23.114 1.215 -37.189 1.00 83.12 88 PHE A O 1
ATOM 736 N N . MET A 1 89 ? 24.170 2.670 -35.831 1.00 82.69 89 MET A N 1
ATOM 737 C CA . MET A 1 89 ? 24.163 3.798 -36.749 1.00 82.69 89 MET A CA 1
ATOM 738 C C . MET A 1 89 ? 25.563 4.403 -36.886 1.00 82.69 89 MET A C 1
ATOM 740 O O . MET A 1 89 ? 26.310 4.485 -35.910 1.00 82.69 89 MET A O 1
ATOM 744 N N . GLN A 1 90 ? 25.897 4.875 -38.084 1.00 87.44 90 GLN A N 1
ATOM 745 C CA . GLN A 1 90 ? 27.161 5.544 -38.402 1.00 87.44 90 GLN A CA 1
ATOM 746 C C . GLN A 1 90 ? 26.910 6.849 -39.153 1.00 87.44 90 GLN A C 1
ATOM 748 O O . GLN A 1 90 ? 25.870 7.010 -39.789 1.00 87.44 90 GLN A O 1
ATOM 753 N N . TYR A 1 91 ? 27.852 7.784 -39.072 1.00 81.81 91 TYR A N 1
ATOM 754 C CA . TYR A 1 91 ? 27.776 8.996 -39.882 1.00 81.81 91 TYR A CA 1
ATOM 755 C C . TYR A 1 91 ? 28.223 8.712 -41.318 1.00 81.81 91 TYR A C 1
ATOM 757 O O . TYR A 1 91 ? 29.265 8.092 -41.531 1.00 81.81 91 TYR A O 1
ATOM 765 N N . ASP A 1 92 ? 27.435 9.165 -42.289 1.00 84.88 92 ASP A N 1
ATOM 766 C CA . ASP A 1 92 ? 27.823 9.196 -43.696 1.00 84.88 92 ASP A CA 1
ATOM 767 C C . ASP A 1 92 ? 28.839 10.324 -43.977 1.00 84.88 92 ASP A C 1
ATOM 769 O O . ASP A 1 92 ? 29.187 11.126 -43.104 1.00 84.88 92 ASP A O 1
ATOM 773 N N . GLU A 1 93 ? 29.331 10.395 -45.215 1.00 86.25 93 GLU A N 1
ATOM 774 C CA . GLU A 1 93 ? 30.288 11.424 -45.653 1.00 86.25 93 GLU A CA 1
ATOM 775 C C . GLU A 1 93 ? 29.720 12.852 -45.569 1.00 86.25 93 GLU A C 1
ATOM 777 O O . GLU A 1 93 ? 30.471 13.827 -45.534 1.00 86.25 93 GLU A O 1
ATOM 782 N N . GLN A 1 94 ? 28.393 12.986 -45.536 1.00 86.81 94 GLN A N 1
ATOM 783 C CA . GLN A 1 94 ? 27.669 14.246 -45.417 1.00 86.81 94 GLN A CA 1
ATOM 784 C C . GLN A 1 94 ? 27.382 14.616 -43.951 1.00 86.81 94 GLN A C 1
ATOM 786 O O . GLN A 1 94 ? 26.817 15.679 -43.692 1.00 86.81 94 GLN A O 1
ATOM 791 N N . GLY A 1 95 ? 27.788 13.778 -42.991 1.00 78.19 95 GLY A N 1
ATOM 792 C CA . GLY A 1 95 ? 27.555 13.988 -41.567 1.00 78.19 95 GLY A CA 1
ATOM 793 C C . GLY A 1 95 ? 26.133 13.654 -41.106 1.00 78.19 95 GLY A C 1
ATOM 794 O O . GLY A 1 95 ? 25.739 14.086 -40.023 1.00 78.19 95 GLY A O 1
ATOM 795 N N . ASN A 1 96 ? 25.358 12.883 -41.874 1.00 81.00 96 ASN A N 1
ATOM 796 C CA . ASN A 1 96 ? 24.065 12.355 -41.439 1.00 81.00 96 ASN A CA 1
ATOM 797 C C . ASN A 1 96 ? 24.224 10.983 -40.794 1.00 81.00 96 ASN A C 1
ATOM 799 O O . ASN A 1 96 ? 25.014 10.154 -41.233 1.00 81.00 96 ASN A O 1
ATOM 803 N N . LEU A 1 97 ? 23.414 10.716 -39.775 1.00 81.44 97 LEU A N 1
ATOM 804 C CA . LEU A 1 97 ? 23.407 9.433 -39.090 1.00 81.44 97 LEU A CA 1
ATOM 805 C C . LEU A 1 97 ? 22.521 8.426 -39.850 1.00 81.44 97 LEU A C 1
ATOM 807 O O . LEU A 1 97 ? 21.303 8.607 -39.914 1.00 81.44 97 LEU A O 1
ATOM 811 N N . ILE A 1 98 ? 23.123 7.368 -40.395 1.00 87.38 98 ILE A N 1
ATOM 812 C CA . ILE A 1 98 ? 22.458 6.307 -41.169 1.00 87.38 98 ILE A CA 1
ATOM 813 C C . ILE A 1 98 ? 22.590 4.943 -40.483 1.00 87.38 98 ILE A C 1
ATOM 815 O O . ILE A 1 98 ? 23.546 4.701 -39.745 1.00 87.38 98 ILE A O 1
ATOM 819 N N . ASP A 1 99 ? 21.637 4.044 -40.728 1.00 87.31 99 ASP A N 1
ATOM 820 C CA . ASP A 1 99 ? 21.683 2.678 -40.199 1.00 87.31 99 ASP A CA 1
ATOM 821 C C . ASP A 1 99 ? 22.840 1.899 -40.844 1.00 87.31 99 ASP A C 1
ATOM 823 O O . ASP A 1 99 ? 22.955 1.818 -42.069 1.00 87.31 99 ASP A O 1
ATOM 827 N N . ASP A 1 100 ? 23.701 1.305 -40.021 1.00 85.69 100 ASP A N 1
ATOM 828 C CA . ASP A 1 100 ? 24.779 0.439 -40.490 1.00 85.69 100 ASP A CA 1
ATOM 829 C C . ASP A 1 100 ? 24.282 -1.006 -40.569 1.00 85.69 100 ASP A C 1
ATOM 831 O O . ASP A 1 100 ? 24.349 -1.771 -39.606 1.00 85.69 100 ASP A O 1
ATOM 835 N N . LEU A 1 101 ? 23.768 -1.382 -41.739 1.00 81.88 101 LEU A N 1
ATOM 836 C CA . LEU A 1 101 ? 23.278 -2.738 -42.003 1.00 81.88 101 LEU A CA 1
ATOM 837 C C . LEU A 1 101 ? 24.405 -3.781 -42.105 1.00 81.88 101 LEU A C 1
ATOM 839 O O . LEU A 1 101 ? 24.122 -4.974 -42.191 1.00 81.88 101 LEU A O 1
ATOM 843 N N . SER A 1 102 ? 25.674 -3.351 -42.139 1.00 76.88 102 SER A N 1
ATOM 844 C CA . SER A 1 102 ? 26.822 -4.258 -42.243 1.00 76.88 102 SER A CA 1
ATOM 845 C C . SER A 1 102 ? 27.206 -4.882 -40.901 1.00 76.88 102 SER A C 1
ATOM 847 O O . SER A 1 102 ? 27.798 -5.963 -40.866 1.00 76.88 102 SER A O 1
ATOM 849 N N . LYS A 1 103 ? 26.827 -4.238 -39.792 1.00 72.31 103 LYS A N 1
ATOM 850 C CA . LYS A 1 103 ? 26.970 -4.801 -38.453 1.00 72.31 103 LYS A CA 1
ATOM 851 C C . LYS A 1 103 ? 25.747 -5.636 -38.122 1.00 72.31 103 LYS A C 1
ATOM 853 O O . LYS A 1 103 ? 24.658 -5.116 -37.898 1.00 72.31 103 LYS A O 1
ATOM 858 N N . LEU A 1 104 ? 25.955 -6.949 -38.097 1.00 64.06 104 LEU A N 1
ATOM 859 C CA . LEU A 1 104 ? 24.971 -7.884 -37.574 1.00 64.06 104 LEU A CA 1
ATOM 860 C C . LEU A 1 104 ? 24.716 -7.594 -36.094 1.00 64.06 104 LEU A C 1
ATOM 862 O O . LEU A 1 104 ? 25.626 -7.212 -35.355 1.00 64.06 104 LEU A O 1
ATOM 866 N N . ASP A 1 105 ? 23.462 -7.784 -35.702 1.00 64.94 105 ASP A N 1
ATOM 867 C CA . ASP A 1 105 ? 22.983 -7.626 -34.338 1.00 64.94 105 ASP A CA 1
ATOM 868 C C . ASP A 1 105 ? 23.691 -8.662 -33.445 1.00 64.94 105 ASP A C 1
ATOM 870 O O . ASP A 1 105 ? 23.333 -9.837 -33.429 1.00 64.94 105 ASP A O 1
ATOM 874 N N . ASP A 1 106 ? 24.788 -8.265 -32.791 1.00 71.00 106 ASP A N 1
ATOM 875 C CA . ASP A 1 106 ? 25.499 -9.140 -31.859 1.00 71.00 106 ASP A CA 1
ATOM 876 C C . ASP A 1 106 ? 24.747 -9.162 -30.525 1.00 71.00 106 ASP A C 1
ATOM 878 O O . ASP A 1 106 ? 24.771 -8.190 -29.756 1.00 71.00 106 ASP A O 1
ATOM 882 N N . ASP A 1 107 ? 24.081 -10.282 -30.252 1.00 68.94 107 ASP A N 1
ATOM 883 C CA . ASP A 1 107 ? 23.344 -10.549 -29.014 1.00 68.94 107 ASP A CA 1
ATOM 884 C C . ASP A 1 107 ? 24.249 -10.595 -27.767 1.00 68.94 107 ASP A C 1
ATOM 886 O O . ASP A 1 107 ? 23.754 -10.582 -26.639 1.00 68.94 107 ASP A O 1
ATOM 890 N N . HIS A 1 108 ? 25.576 -10.597 -27.930 1.00 72.81 108 HIS A N 1
ATOM 891 C CA . HIS A 1 108 ? 26.534 -10.537 -26.826 1.00 72.81 108 HIS A CA 1
ATOM 892 C C . HIS A 1 108 ? 27.139 -9.147 -26.591 1.00 72.81 108 HIS A C 1
ATOM 894 O O . HIS A 1 108 ? 27.894 -8.976 -25.625 1.00 72.81 108 HIS A O 1
ATOM 900 N N . SER A 1 109 ? 26.788 -8.144 -27.405 1.00 71.50 109 SER A N 1
ATOM 901 C CA . SER A 1 109 ? 27.319 -6.786 -27.245 1.00 71.50 109 SER A CA 1
ATOM 902 C C . SER A 1 109 ? 26.918 -6.166 -25.891 1.00 71.50 109 SER A C 1
ATOM 904 O O . SER A 1 109 ? 25.863 -6.510 -25.339 1.00 71.50 109 SER A O 1
ATOM 906 N N . PRO A 1 110 ? 27.704 -5.218 -25.343 1.00 69.69 110 PRO A N 1
ATOM 907 C CA . PRO A 1 110 ? 27.334 -4.485 -24.127 1.00 69.69 110 PRO A CA 1
ATOM 908 C C . PRO A 1 110 ? 25.926 -3.870 -24.194 1.00 69.69 110 PRO A C 1
ATOM 910 O O . PRO A 1 110 ? 25.197 -3.846 -23.205 1.00 69.69 110 PRO A O 1
ATOM 913 N N . GLU A 1 111 ? 25.500 -3.432 -25.377 1.00 71.50 111 GLU A N 1
ATOM 914 C CA . GLU A 1 111 ? 24.168 -2.890 -25.641 1.00 71.50 111 GLU A CA 1
ATOM 915 C C . GLU A 1 111 ? 23.064 -3.955 -25.586 1.00 71.50 111 GLU A C 1
ATOM 917 O O . GLU A 1 111 ? 21.974 -3.668 -25.090 1.00 71.50 111 GLU A O 1
ATOM 922 N N . ALA A 1 112 ? 23.324 -5.187 -26.050 1.00 69.38 112 ALA A N 1
ATOM 923 C CA . ALA A 1 112 ? 22.385 -6.299 -25.858 1.00 69.38 112 ALA A CA 1
ATOM 924 C C . ALA A 1 112 ? 22.244 -6.648 -24.370 1.00 69.38 112 ALA A C 1
ATOM 926 O O . ALA A 1 112 ? 21.129 -6.827 -23.878 1.00 69.38 112 ALA A O 1
ATOM 927 N N . GLN A 1 113 ? 23.355 -6.652 -23.627 1.00 71.38 113 GLN A N 1
ATOM 928 C CA . GLN A 1 113 ? 23.328 -6.869 -22.179 1.00 71.38 113 GLN A CA 1
ATOM 929 C C . GLN A 1 113 ? 22.554 -5.755 -21.459 1.00 71.38 113 GLN A C 1
ATOM 931 O O . GLN A 1 113 ? 21.756 -6.039 -20.566 1.00 71.38 113 GLN A O 1
ATOM 936 N N . PHE A 1 114 ? 22.717 -4.496 -21.876 1.00 73.44 114 PHE A N 1
ATOM 937 C CA . PHE A 1 114 ? 21.922 -3.377 -21.366 1.00 73.44 114 PHE A CA 1
ATOM 938 C C . PHE A 1 114 ? 20.422 -3.593 -21.604 1.00 73.44 114 PHE A C 1
ATOM 940 O O . PHE A 1 114 ? 19.633 -3.473 -20.665 1.00 73.44 114 PHE A O 1
ATOM 947 N N . ILE A 1 115 ? 20.021 -3.972 -22.823 1.00 71.62 115 ILE A N 1
ATOM 948 C CA . ILE A 1 115 ? 18.621 -4.280 -23.146 1.00 71.62 115 ILE A CA 1
ATOM 949 C C . ILE A 1 115 ? 18.083 -5.397 -22.253 1.00 71.62 115 ILE A C 1
ATOM 951 O O . ILE A 1 115 ? 17.007 -5.249 -21.673 1.00 71.62 115 ILE A O 1
ATOM 955 N N . GLN A 1 116 ? 18.836 -6.488 -22.106 1.00 74.38 116 GLN A N 1
ATOM 956 C CA . GLN A 1 116 ? 18.440 -7.605 -21.258 1.00 74.38 116 GLN A CA 1
ATOM 957 C C . GLN A 1 116 ? 18.191 -7.142 -19.816 1.00 74.38 116 GLN A C 1
ATOM 959 O O . GLN A 1 116 ? 17.144 -7.445 -19.244 1.00 74.38 116 GLN A O 1
ATOM 964 N N . ARG A 1 117 ? 19.095 -6.335 -19.248 1.00 73.69 117 ARG A N 1
ATOM 965 C CA . ARG A 1 117 ? 18.935 -5.783 -17.894 1.00 73.69 117 ARG A CA 1
ATOM 966 C C . ARG A 1 117 ? 17.731 -4.856 -17.765 1.00 73.69 117 ARG A C 1
ATOM 968 O O . ARG A 1 117 ? 17.031 -4.906 -16.757 1.00 73.69 117 ARG A O 1
ATOM 975 N N . VAL A 1 118 ? 17.462 -4.028 -18.772 1.00 70.94 118 VAL A N 1
ATOM 976 C CA . VAL A 1 118 ? 16.284 -3.146 -18.787 1.00 70.94 118 VAL A CA 1
ATOM 977 C C . VAL A 1 118 ? 14.990 -3.961 -18.836 1.00 70.94 118 VAL A C 1
ATOM 979 O O . VAL A 1 118 ? 14.044 -3.637 -18.118 1.00 70.94 118 VAL A O 1
ATOM 982 N N . ILE A 1 119 ? 14.949 -5.037 -19.626 1.00 72.38 119 ILE A N 1
ATOM 983 C CA . ILE A 1 119 ? 13.802 -5.952 -19.681 1.00 72.38 119 ILE A CA 1
ATOM 984 C C . ILE A 1 119 ? 13.613 -6.653 -18.328 1.00 72.38 119 ILE A C 1
ATOM 986 O O . ILE A 1 119 ? 12.502 -6.645 -17.799 1.00 72.38 119 ILE A O 1
ATOM 990 N N . GLU A 1 120 ? 14.681 -7.192 -17.731 1.00 71.31 120 GLU A N 1
ATOM 991 C CA . GLU A 1 120 ? 14.653 -7.817 -16.398 1.00 71.31 120 GLU A CA 1
ATOM 992 C C . GLU A 1 120 ? 14.100 -6.856 -15.330 1.00 71.31 120 GLU A C 1
ATOM 994 O O . GLU A 1 120 ? 13.204 -7.215 -14.561 1.00 71.31 120 GLU A O 1
ATOM 999 N N . LEU A 1 121 ? 14.573 -5.605 -15.315 1.00 70.31 121 LEU A N 1
ATOM 1000 C CA . LEU A 1 121 ? 14.078 -4.568 -14.406 1.00 70.31 121 LEU A CA 1
ATOM 1001 C C . LEU A 1 121 ? 12.613 -4.210 -14.676 1.00 70.31 121 LEU A C 1
ATOM 1003 O O . LEU A 1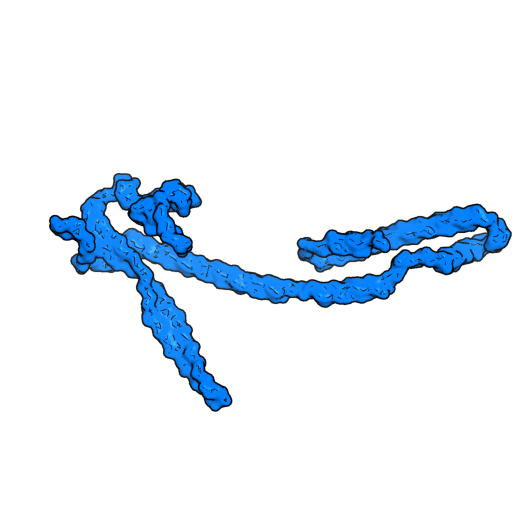 121 ? 11.841 -4.047 -13.733 1.00 70.31 121 LEU A O 1
ATOM 1007 N N . GLY A 1 122 ? 12.207 -4.119 -15.943 1.00 68.25 122 GLY A N 1
ATOM 1008 C CA . GLY A 1 122 ? 10.816 -3.877 -16.324 1.00 68.25 122 GLY A CA 1
ATOM 1009 C C . GLY A 1 122 ? 9.876 -4.970 -15.813 1.00 68.25 122 GLY A C 1
ATOM 1010 O O . GLY A 1 122 ? 8.834 -4.663 -15.230 1.00 68.25 122 GLY A O 1
ATOM 1011 N N . VAL A 1 123 ? 10.271 -6.240 -15.949 1.00 67.38 123 VAL A N 1
ATOM 1012 C CA . VAL A 1 123 ? 9.525 -7.391 -15.413 1.00 67.38 123 VAL A CA 1
ATOM 1013 C C . VAL A 1 123 ? 9.408 -7.306 -13.890 1.00 67.38 123 VAL A C 1
ATOM 1015 O O . VAL A 1 123 ? 8.316 -7.491 -13.351 1.00 67.38 123 VAL A O 1
ATOM 1018 N N . LEU A 1 124 ? 10.493 -6.961 -13.191 1.00 59.59 124 LEU A N 1
ATOM 1019 C CA . LEU A 1 124 ? 10.470 -6.767 -11.738 1.00 59.59 124 LEU A CA 1
ATOM 1020 C C . LEU A 1 124 ? 9.525 -5.632 -11.320 1.00 59.59 124 LEU A C 1
ATOM 1022 O O . LEU A 1 124 ? 8.746 -5.801 -10.385 1.00 59.59 124 LEU A O 1
ATOM 1026 N N . VAL A 1 125 ? 9.536 -4.496 -12.021 1.00 66.75 125 VAL A N 1
ATOM 1027 C CA . VAL A 1 125 ? 8.632 -3.369 -11.735 1.00 66.75 125 VAL A CA 1
ATOM 1028 C C . VAL A 1 125 ? 7.170 -3.760 -11.954 1.00 66.75 125 VAL A C 1
ATOM 1030 O O . VAL A 1 125 ? 6.324 -3.436 -11.118 1.00 66.75 125 VAL A O 1
ATOM 1033 N N . LEU A 1 126 ? 6.857 -4.486 -13.031 1.00 65.06 126 LEU A N 1
ATOM 1034 C CA . LEU A 1 126 ? 5.504 -4.994 -13.283 1.00 65.06 126 LEU A CA 1
ATOM 1035 C C . LEU A 1 126 ? 5.058 -5.978 -12.199 1.00 65.06 126 LEU A C 1
ATOM 1037 O O . LEU A 1 126 ? 3.925 -5.894 -11.723 1.00 65.06 126 LEU A O 1
ATOM 1041 N N . PHE A 1 127 ? 5.952 -6.866 -11.763 1.00 60.25 127 PHE A N 1
ATOM 1042 C CA . PHE A 1 127 ? 5.683 -7.788 -10.666 1.00 60.25 127 PHE A CA 1
ATOM 1043 C C . PHE A 1 127 ? 5.410 -7.043 -9.353 1.00 60.25 127 PHE A C 1
ATOM 1045 O O . PHE A 1 127 ? 4.417 -7.325 -8.681 1.00 60.25 127 PHE A O 1
ATOM 1052 N N . ILE A 1 128 ? 6.236 -6.050 -9.006 1.00 61.91 128 ILE A N 1
ATOM 1053 C CA . ILE A 1 128 ? 6.051 -5.214 -7.809 1.00 61.91 128 ILE A CA 1
ATOM 1054 C C . ILE A 1 128 ? 4.721 -4.465 -7.884 1.00 61.91 128 ILE A C 1
ATOM 1056 O O . ILE A 1 128 ? 3.968 -4.464 -6.912 1.00 61.91 128 ILE A O 1
ATOM 1060 N N . ARG A 1 129 ? 4.397 -3.874 -9.038 1.00 69.00 129 ARG A N 1
ATOM 1061 C CA . ARG A 1 129 ? 3.134 -3.161 -9.253 1.00 69.00 129 ARG A CA 1
ATOM 1062 C C . ARG A 1 129 ? 1.929 -4.084 -9.102 1.00 69.00 129 ARG A C 1
ATOM 1064 O O . ARG A 1 129 ? 1.023 -3.757 -8.347 1.00 69.00 129 ARG A O 1
ATOM 1071 N N . SER A 1 130 ? 1.942 -5.244 -9.754 1.00 68.25 130 SER A N 1
ATOM 1072 C CA . SER A 1 130 ? 0.882 -6.253 -9.629 1.00 68.25 130 SER A CA 1
ATOM 1073 C C . SER A 1 130 ? 0.724 -6.723 -8.181 1.00 68.25 130 SER A C 1
ATOM 1075 O O . SER A 1 130 ? -0.384 -6.792 -7.651 1.00 68.25 130 SER A O 1
ATOM 1077 N N . THR A 1 131 ? 1.838 -6.972 -7.489 1.00 64.12 131 THR A N 1
ATOM 1078 C CA . THR A 1 131 ? 1.832 -7.354 -6.071 1.00 64.12 131 THR A CA 1
ATOM 1079 C C . THR A 1 131 ? 1.243 -6.241 -5.206 1.00 64.12 131 THR A C 1
ATOM 1081 O O . THR A 1 131 ? 0.405 -6.512 -4.351 1.00 64.12 131 THR A O 1
ATOM 1084 N N . PHE A 1 132 ? 1.612 -4.984 -5.457 1.00 68.81 132 PHE A N 1
ATOM 1085 C CA . PHE A 1 132 ? 1.069 -3.827 -4.754 1.00 68.81 132 PHE A CA 1
ATOM 1086 C C . PHE A 1 132 ? -0.433 -3.642 -5.009 1.00 68.81 132 PHE A C 1
ATOM 1088 O O . PHE A 1 132 ? -1.187 -3.455 -4.059 1.00 68.81 132 PHE A O 1
ATOM 1095 N N . GLU A 1 133 ? -0.890 -3.747 -6.258 1.00 75.00 133 GLU A N 1
ATOM 1096 C CA . GLU A 1 133 ? -2.311 -3.667 -6.624 1.00 75.00 133 GLU A CA 1
ATOM 1097 C C . GLU A 1 133 ? -3.123 -4.795 -5.963 1.00 75.00 133 GLU A C 1
ATOM 1099 O O . GLU A 1 133 ? -4.202 -4.556 -5.413 1.00 75.00 133 GLU A O 1
ATOM 1104 N N . ASN A 1 134 ? -2.573 -6.012 -5.923 1.00 68.88 134 ASN A N 1
ATOM 1105 C CA . ASN A 1 134 ? -3.174 -7.134 -5.207 1.00 68.88 134 ASN A CA 1
ATOM 1106 C C . ASN A 1 134 ? -3.231 -6.878 -3.696 1.00 68.88 134 ASN A C 1
ATOM 1108 O O . ASN A 1 134 ? -4.288 -7.060 -3.094 1.00 68.88 134 ASN A O 1
ATOM 1112 N N . ILE A 1 135 ? -2.143 -6.405 -3.081 1.00 68.56 135 ILE A N 1
ATOM 1113 C CA . ILE A 1 135 ? -2.111 -6.043 -1.656 1.00 68.56 135 ILE A CA 1
ATOM 1114 C C . ILE A 1 135 ? -3.134 -4.943 -1.358 1.00 68.56 135 ILE A C 1
ATOM 1116 O O . ILE A 1 135 ? -3.885 -5.072 -0.400 1.00 68.56 135 ILE A O 1
ATOM 1120 N N . GLN A 1 136 ? -3.235 -3.904 -2.188 1.00 70.06 136 GLN A N 1
ATOM 1121 C CA . GLN A 1 136 ? -4.245 -2.848 -2.055 1.00 70.06 136 GLN A CA 1
ATOM 1122 C C . GLN A 1 136 ? -5.667 -3.414 -2.108 1.00 70.06 136 GLN A C 1
ATOM 1124 O O . GLN A 1 136 ? -6.510 -3.069 -1.281 1.00 70.06 136 GLN A O 1
ATOM 1129 N N . LYS A 1 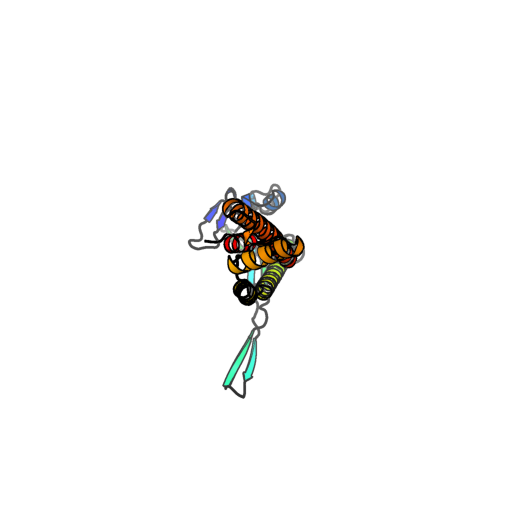137 ? -5.940 -4.337 -3.035 1.00 74.25 137 LYS A N 1
ATOM 1130 C CA . LYS A 1 137 ? -7.232 -5.028 -3.121 1.00 74.25 137 LYS A CA 1
ATOM 1131 C C . LYS A 1 137 ? -7.521 -5.857 -1.866 1.00 74.25 137 LYS A C 1
ATOM 1133 O O . LYS A 1 137 ? -8.637 -5.808 -1.353 1.00 74.25 137 LYS A O 1
ATOM 1138 N N . TYR A 1 138 ? -6.528 -6.578 -1.346 1.00 67.69 138 TYR A N 1
ATOM 1139 C CA . TYR A 1 138 ? -6.655 -7.317 -0.089 1.00 67.69 138 TYR A CA 1
ATOM 1140 C C . TYR A 1 138 ? -6.868 -6.387 1.106 1.00 67.69 138 TYR A C 1
ATOM 1142 O O . TYR A 1 138 ? -7.770 -6.643 1.892 1.00 67.69 138 TYR A O 1
ATOM 1150 N N . LEU A 1 139 ? -6.126 -5.287 1.222 1.00 58.53 139 LEU A N 1
ATOM 1151 C CA . LEU A 1 139 ? -6.299 -4.295 2.287 1.00 58.53 139 LEU A CA 1
ATOM 1152 C C . LEU A 1 139 ? -7.675 -3.624 2.230 1.00 58.53 139 LEU A C 1
ATOM 1154 O O . LEU A 1 139 ? -8.301 -3.432 3.267 1.00 58.53 139 LEU A O 1
ATOM 1158 N N . ASN A 1 140 ? -8.196 -3.346 1.034 1.00 61.91 140 ASN A N 1
ATOM 1159 C CA . ASN A 1 140 ? -9.557 -2.834 0.862 1.00 61.91 140 ASN A CA 1
ATOM 1160 C C . ASN A 1 140 ? -10.631 -3.855 1.272 1.00 61.91 140 ASN A C 1
ATOM 1162 O O . ASN A 1 140 ? -11.684 -3.456 1.763 1.00 61.91 140 ASN A O 1
ATOM 1166 N N . ASN A 1 141 ? -10.359 -5.155 1.129 1.00 59.97 141 ASN A N 1
ATOM 1167 C CA . ASN A 1 141 ? -11.243 -6.230 1.595 1.00 59.97 141 ASN A CA 1
ATOM 1168 C C . ASN A 1 141 ? -11.080 -6.538 3.097 1.00 59.97 141 ASN A C 1
ATOM 1170 O O . ASN A 1 141 ? -12.035 -6.969 3.736 1.00 59.97 141 ASN A O 1
ATOM 1174 N N . ILE A 1 142 ? -9.884 -6.319 3.655 1.00 56.19 142 ILE A N 1
ATOM 1175 C CA . ILE A 1 142 ? -9.552 -6.449 5.086 1.00 56.19 142 ILE A CA 1
ATOM 1176 C C . ILE A 1 142 ? -9.937 -5.187 5.857 1.00 56.19 142 ILE A C 1
ATOM 1178 O O . ILE A 1 142 ? -9.897 -5.198 7.084 1.00 56.19 142 ILE A O 1
ATOM 1182 N N . ARG A 1 143 ? -10.358 -4.113 5.175 1.00 50.78 143 ARG A N 1
ATOM 1183 C CA . ARG A 1 143 ? -11.040 -2.977 5.790 1.00 50.78 143 ARG A CA 1
ATOM 1184 C C . ARG A 1 143 ? -12.286 -3.542 6.465 1.00 50.78 143 ARG A C 1
ATOM 1186 O O . ARG A 1 143 ? -13.340 -3.665 5.844 1.00 50.78 143 ARG A O 1
ATOM 1193 N N . ILE A 1 144 ? -12.116 -3.971 7.718 1.00 54.25 144 ILE A N 1
ATOM 1194 C CA . ILE A 1 144 ? -13.174 -4.355 8.637 1.00 54.25 144 ILE A CA 1
ATOM 1195 C C . ILE A 1 144 ? -14.171 -3.237 8.446 1.00 54.25 144 ILE A C 1
ATOM 1197 O O . ILE A 1 144 ? -13.815 -2.074 8.657 1.00 54.25 144 ILE A O 1
ATOM 1201 N N . LYS A 1 145 ? -15.349 -3.556 7.892 1.00 54.41 145 LYS A N 1
ATOM 1202 C CA . LYS A 1 145 ? -16.391 -2.547 7.749 1.00 54.41 145 LYS A CA 1
ATOM 1203 C C . LYS A 1 145 ? -16.487 -1.931 9.138 1.00 54.41 145 LYS A C 1
ATOM 1205 O O . LYS A 1 145 ? -16.633 -2.656 10.114 1.00 54.41 145 LYS A O 1
ATOM 1210 N N . ILE A 1 146 ? -16.224 -0.640 9.251 1.00 54.53 146 ILE A N 1
ATOM 1211 C CA . ILE A 1 146 ? -16.234 0.016 10.560 1.00 54.53 146 ILE A CA 1
ATOM 1212 C C . ILE A 1 146 ? -17.691 0.058 11.054 1.00 54.53 146 ILE A C 1
ATOM 1214 O O . ILE A 1 146 ? -17.945 0.031 12.253 1.00 54.53 146 ILE A O 1
ATOM 1218 N N . ASP A 1 147 ? -18.648 -0.014 10.124 1.00 60.88 147 ASP A N 1
ATOM 1219 C CA . ASP A 1 147 ? -20.085 0.060 10.379 1.00 60.88 147 ASP A CA 1
ATOM 1220 C C . ASP A 1 147 ? -20.610 -1.020 11.349 1.00 60.88 147 ASP A C 1
ATOM 1222 O O . ASP A 1 147 ? -21.240 -0.643 12.330 1.00 60.88 147 ASP A O 1
ATOM 1226 N N . PRO A 1 148 ? -20.321 -2.334 11.210 1.00 64.94 148 PRO A N 1
ATOM 1227 C CA . PRO A 1 148 ? -20.775 -3.342 12.168 1.00 64.94 148 PRO A CA 1
ATOM 1228 C C . PRO A 1 148 ? -20.116 -3.212 13.544 1.00 64.94 148 PRO A C 1
ATOM 1230 O O . PRO A 1 148 ? -20.735 -3.567 14.544 1.00 64.94 148 PRO A O 1
ATOM 1233 N N . VAL A 1 149 ? -18.877 -2.707 13.613 1.00 61.59 149 VAL A N 1
ATOM 1234 C CA . VAL A 1 149 ? -18.197 -2.453 14.893 1.00 61.59 149 VAL A CA 1
ATOM 1235 C C . VAL A 1 149 ? -18.850 -1.261 15.589 1.00 61.59 149 VAL A C 1
ATOM 1237 O O . VAL A 1 149 ? -19.203 -1.365 16.759 1.00 61.59 149 VAL A O 1
ATOM 1240 N N . ASN A 1 150 ? -19.108 -0.171 14.865 1.00 59.12 150 ASN A N 1
ATOM 1241 C CA . ASN A 1 150 ? -19.825 0.991 15.387 1.00 59.12 150 ASN A CA 1
ATOM 1242 C C . ASN A 1 150 ? -21.258 0.651 15.812 1.00 59.12 150 ASN A C 1
ATOM 1244 O O . ASN A 1 150 ? -21.673 1.071 16.887 1.00 59.12 150 ASN A O 1
ATOM 1248 N N . ASP A 1 151 ? -21.991 -0.147 15.032 1.00 69.75 151 ASP A N 1
ATOM 1249 C CA . ASP A 1 151 ? -23.332 -0.617 15.398 1.00 69.75 151 ASP A CA 1
ATOM 1250 C C . ASP A 1 151 ? -23.305 -1.456 16.680 1.00 69.75 151 ASP A C 1
ATOM 1252 O O . ASP A 1 151 ? -24.171 -1.311 17.545 1.00 69.75 151 ASP A O 1
ATOM 1256 N N . TYR A 1 152 ? -22.308 -2.331 16.830 1.00 62.44 152 TYR A N 1
ATOM 1257 C CA . TYR A 1 152 ? -22.150 -3.152 18.028 1.00 62.44 152 TYR A CA 1
ATOM 1258 C C . TYR A 1 152 ? -21.793 -2.302 19.253 1.00 62.44 152 TYR A C 1
ATOM 1260 O O . TYR A 1 152 ? -22.406 -2.454 20.310 1.00 62.44 152 TYR A O 1
ATOM 1268 N N . LEU A 1 153 ? -20.869 -1.350 19.102 1.00 62.53 153 LEU A N 1
ATOM 1269 C CA . LEU A 1 153 ? -20.492 -0.425 20.169 1.00 62.53 153 LEU A CA 1
ATOM 1270 C C . LEU A 1 153 ? -21.649 0.512 20.557 1.00 62.53 153 LEU A C 1
ATOM 1272 O O . LEU A 1 153 ? -21.862 0.750 21.743 1.00 62.53 153 LEU A O 1
ATOM 1276 N N . GLN A 1 154 ? -22.452 0.984 19.598 1.00 65.25 154 GLN A N 1
ATOM 1277 C CA . GLN A 1 154 ? -23.665 1.771 19.864 1.00 65.25 154 GLN A CA 1
ATOM 1278 C C . GLN A 1 154 ? -24.736 0.955 20.594 1.00 65.25 154 GLN A C 1
ATOM 1280 O O . GLN A 1 154 ? -25.400 1.466 21.493 1.00 65.25 154 GLN A O 1
ATOM 1285 N N . ARG A 1 155 ? -24.892 -0.334 20.266 1.00 71.12 155 ARG A N 1
ATOM 1286 C CA . ARG A 1 155 ? -25.787 -1.229 21.018 1.00 71.12 155 ARG A CA 1
ATOM 1287 C C . ARG A 1 155 ? -25.323 -1.420 22.456 1.00 71.12 155 ARG A C 1
ATOM 1289 O O . ARG A 1 155 ? -26.162 -1.356 23.346 1.00 71.12 155 ARG A O 1
ATOM 1296 N N . ILE A 1 156 ? -24.021 -1.611 22.684 1.00 63.75 156 ILE A N 1
ATOM 1297 C CA . ILE A 1 156 ? -23.453 -1.691 24.038 1.00 63.75 156 ILE A CA 1
ATOM 1298 C C . ILE A 1 156 ? -23.698 -0.378 24.786 1.00 63.75 156 ILE A C 1
ATOM 1300 O O . ILE A 1 156 ? -24.213 -0.404 25.899 1.00 63.75 156 ILE A O 1
ATOM 1304 N N . ARG A 1 157 ? -23.422 0.772 24.157 1.00 62.88 157 ARG A N 1
ATOM 1305 C CA . ARG A 1 157 ? -23.673 2.095 24.744 1.00 62.88 157 ARG A CA 1
ATOM 1306 C C . ARG A 1 157 ? -25.134 2.270 25.157 1.00 62.88 157 ARG A C 1
ATOM 1308 O O . ARG A 1 157 ? -25.399 2.684 26.273 1.00 62.88 157 ARG A O 1
ATOM 1315 N N . ASN A 1 158 ? -26.078 1.910 24.292 1.00 65.56 158 ASN A N 1
ATOM 1316 C CA . ASN A 1 158 ? -27.508 2.061 24.574 1.00 65.56 158 ASN A CA 1
ATOM 1317 C C . ASN A 1 158 ? -28.039 1.062 25.618 1.00 65.56 158 ASN A C 1
ATOM 1319 O O . ASN A 1 158 ? -29.137 1.253 26.134 1.00 65.56 158 ASN A O 1
ATOM 1323 N N . GLN A 1 159 ? -27.293 -0.004 25.920 1.00 62.31 159 GLN A N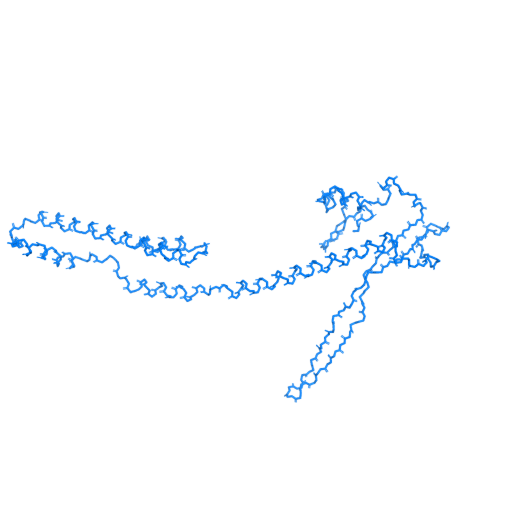 1
ATOM 1324 C CA . GLN A 1 159 ? -27.610 -0.950 26.996 1.00 62.31 159 GLN A CA 1
ATOM 1325 C C . GLN A 1 159 ? -27.050 -0.512 28.354 1.00 62.31 159 GLN A C 1
ATOM 1327 O O . GLN A 1 159 ? -27.483 -1.031 29.381 1.00 62.31 159 GLN A O 1
ATOM 1332 N N . ILE A 1 160 ? -26.108 0.432 28.369 1.00 60.72 160 ILE A N 1
ATOM 1333 C CA . ILE A 1 160 ? -25.467 0.935 29.581 1.00 60.72 160 ILE A CA 1
ATOM 1334 C C . ILE A 1 160 ? -26.050 2.321 29.881 1.00 60.72 160 ILE A C 1
ATOM 1336 O O . ILE A 1 160 ? -25.722 3.307 29.227 1.00 60.72 160 ILE A O 1
ATOM 1340 N N . SER A 1 161 ? -26.933 2.404 30.877 1.00 54.25 161 SER A N 1
ATOM 1341 C CA . SER A 1 161 ? -27.407 3.686 31.410 1.00 54.25 161 SER A CA 1
ATOM 1342 C C . SER A 1 161 ? -26.406 4.179 32.450 1.00 54.25 161 SER A C 1
ATOM 1344 O O . SER A 1 161 ? -26.313 3.596 33.525 1.00 54.25 161 SER A O 1
ATOM 1346 N N . TYR A 1 162 ? -25.660 5.235 32.128 1.00 55.31 162 TYR A N 1
ATOM 1347 C CA . TYR A 1 162 ? -24.678 5.838 33.029 1.00 55.31 162 TYR A CA 1
ATOM 1348 C C . TYR A 1 162 ? -25.096 7.261 33.437 1.00 55.31 162 TYR A C 1
ATOM 1350 O O . TYR A 1 162 ? -25.605 7.989 32.579 1.00 55.31 162 TYR A O 1
ATOM 1358 N N . PRO A 1 163 ? -24.856 7.699 34.690 1.00 57.66 163 PRO A N 1
ATOM 1359 C CA . PRO A 1 163 ? -24.293 6.942 35.818 1.00 57.66 163 PRO A CA 1
ATOM 1360 C C . PRO A 1 163 ? -25.268 5.915 36.419 1.00 57.66 163 PRO A C 1
ATOM 1362 O O . PRO A 1 163 ? -26.457 6.190 36.557 1.00 57.66 163 PRO A O 1
ATOM 1365 N N . CYS A 1 164 ? -24.740 4.764 36.853 1.00 62.34 164 CYS A N 1
ATOM 1366 C CA . CYS A 1 164 ? -25.467 3.708 37.584 1.00 62.34 164 CYS A CA 1
ATOM 1367 C C . CYS A 1 164 ? -25.816 4.093 39.039 1.00 62.34 164 CYS A C 1
ATOM 1369 O O . CYS A 1 164 ? -26.231 3.251 39.827 1.00 62.34 164 CYS A O 1
ATOM 1371 N N . ALA A 1 165 ? -25.577 5.345 39.435 1.00 68.75 165 ALA A N 1
ATOM 1372 C CA . ALA A 1 165 ? -25.762 5.840 40.793 1.00 68.75 165 ALA A CA 1
ATOM 1373 C C . ALA A 1 165 ? -26.950 6.805 40.843 1.00 68.75 165 ALA A C 1
ATOM 1375 O O . ALA A 1 165 ? -26.806 7.983 41.178 1.00 68.75 165 ALA A O 1
ATOM 1376 N N . THR A 1 166 ? -28.136 6.320 40.473 1.00 79.56 166 THR A N 1
ATOM 1377 C CA . THR A 1 166 ? -29.357 7.110 40.659 1.00 79.56 166 THR A CA 1
ATOM 1378 C C . THR A 1 166 ? -29.631 7.312 42.152 1.00 79.56 166 THR A C 1
ATOM 1380 O O . THR A 1 166 ? -29.281 6.469 42.981 1.00 79.56 166 THR A O 1
ATOM 1383 N N . ASP A 1 167 ? -30.306 8.404 42.522 1.00 83.19 167 ASP A N 1
ATOM 1384 C CA . ASP A 1 167 ? -30.670 8.663 43.925 1.00 83.19 167 ASP A CA 1
ATOM 1385 C C . ASP A 1 167 ? -31.451 7.498 44.550 1.00 83.19 167 ASP A C 1
ATOM 1387 O O . ASP A 1 167 ? -31.251 7.164 45.715 1.00 83.19 167 ASP A O 1
ATOM 1391 N N . GLN A 1 168 ? -32.273 6.813 43.751 1.00 84.88 168 GLN A N 1
ATOM 1392 C CA . GLN A 1 168 ? -33.026 5.640 44.192 1.00 84.88 168 GLN A CA 1
ATOM 1393 C C . GLN A 1 168 ? -32.130 4.440 44.521 1.00 84.88 168 GLN A C 1
ATOM 1395 O O . GLN A 1 168 ? -32.411 3.704 45.466 1.00 84.88 168 GLN A O 1
ATOM 1400 N N . GLU A 1 169 ? -31.071 4.202 43.748 1.00 83.38 169 GLU A N 1
ATOM 1401 C CA . GLU A 1 169 ? -30.123 3.112 44.006 1.00 83.38 169 GLU A CA 1
ATOM 1402 C C . GLU A 1 169 ? -29.240 3.417 45.209 1.00 83.38 169 GLU A C 1
ATOM 1404 O O . GLU A 1 169 ? -29.011 2.542 46.044 1.00 83.38 169 GLU A O 1
ATOM 1409 N N . ILE A 1 170 ? -28.827 4.672 45.360 1.00 88.75 170 ILE A N 1
ATOM 1410 C CA . ILE A 1 170 ? -28.065 5.117 46.527 1.00 88.75 170 ILE A CA 1
ATOM 1411 C C . ILE A 1 170 ? -28.907 4.966 47.787 1.00 88.75 170 ILE A C 1
ATOM 1413 O O . ILE A 1 170 ? -28.418 4.442 48.784 1.00 88.75 170 ILE A O 1
ATOM 1417 N N . ASP A 1 171 ? -30.181 5.351 47.739 1.00 89.19 171 ASP A N 1
ATOM 1418 C CA . ASP A 1 171 ? -31.095 5.184 48.866 1.00 89.19 171 ASP A CA 1
ATOM 1419 C C . ASP A 1 171 ? -31.276 3.708 49.237 1.00 89.19 171 ASP A C 1
ATOM 1421 O O . ASP A 1 171 ? -31.291 3.370 50.421 1.00 89.19 171 ASP A O 1
ATOM 1425 N N . LYS A 1 172 ? -31.343 2.803 48.252 1.00 89.00 172 LYS A N 1
ATOM 1426 C CA . LYS A 1 172 ? -31.371 1.352 48.508 1.00 89.00 172 LYS A CA 1
ATOM 1427 C C . LYS A 1 172 ? -30.095 0.868 49.199 1.00 89.00 172 LYS A C 1
ATOM 1429 O O . LYS A 1 172 ? -30.193 0.127 50.175 1.00 89.00 172 LYS A O 1
ATOM 1434 N N . ILE A 1 173 ? -28.922 1.291 48.727 1.00 89.62 173 ILE A N 1
ATOM 1435 C CA . ILE A 1 173 ? -27.630 0.895 49.307 1.00 89.62 173 ILE A CA 1
ATOM 1436 C C . ILE A 1 173 ? -27.497 1.434 50.732 1.00 89.62 173 ILE A C 1
ATOM 1438 O O . ILE A 1 173 ? -27.153 0.686 51.642 1.00 89.62 173 ILE A O 1
ATOM 1442 N N . VAL A 1 174 ? -27.828 2.706 50.952 1.00 92.31 174 VAL A N 1
ATOM 1443 C CA . VAL A 1 174 ? -27.806 3.327 52.282 1.00 92.31 174 VAL A CA 1
ATOM 1444 C C . VAL A 1 174 ? -28.731 2.591 53.243 1.00 92.31 174 VAL A C 1
ATOM 1446 O O . VAL A 1 174 ? -28.319 2.269 54.355 1.00 92.31 174 VAL A O 1
ATOM 1449 N N . ASN A 1 175 ? -29.953 2.272 52.811 1.00 90.69 175 ASN A N 1
ATOM 1450 C CA . ASN A 1 175 ? -30.889 1.508 53.630 1.00 90.69 175 ASN A CA 1
ATOM 1451 C C . ASN A 1 175 ? -30.341 0.119 53.983 1.00 90.69 175 ASN A C 1
ATOM 1453 O O . ASN A 1 175 ? -30.477 -0.286 55.134 1.00 90.69 175 ASN A O 1
ATOM 1457 N N . SER A 1 176 ? -29.677 -0.565 53.042 1.00 91.06 176 SER A N 1
ATOM 1458 C CA . SER A 1 176 ? -29.012 -1.852 53.296 1.00 91.06 176 SER A CA 1
ATOM 1459 C C . SER A 1 176 ? -27.892 -1.724 54.330 1.00 91.06 176 SER A C 1
ATOM 1461 O O . SER A 1 176 ? -27.845 -2.482 55.292 1.00 91.06 176 SER A O 1
ATOM 1463 N N . VAL A 1 177 ? -27.010 -0.732 54.179 1.00 90.69 177 VAL A N 1
ATOM 1464 C CA . VAL A 1 177 ? -25.881 -0.518 55.099 1.00 90.69 177 VAL A CA 1
ATOM 1465 C C . VAL A 1 177 ? -26.375 -0.212 56.514 1.00 90.69 177 VAL A C 1
ATOM 1467 O O . VAL A 1 177 ? -25.832 -0.729 57.489 1.00 90.69 177 VAL A O 1
ATOM 1470 N N . LEU A 1 178 ? -27.418 0.611 56.640 1.00 91.81 178 LEU A N 1
ATOM 1471 C CA . LEU A 1 178 ? -28.009 0.939 57.936 1.00 91.81 178 LEU A CA 1
ATOM 1472 C C . LEU A 1 178 ? -28.715 -0.270 58.558 1.00 91.81 178 LEU A C 1
ATOM 1474 O O . LEU A 1 178 ? -28.536 -0.519 59.753 1.00 91.81 178 LEU A O 1
ATOM 1478 N N . SER A 1 179 ? -29.453 -1.057 57.764 1.00 91.38 179 SER A N 1
ATOM 1479 C CA . SER A 1 179 ? -30.102 -2.276 58.256 1.00 91.38 179 SER A CA 1
ATOM 1480 C C . SER A 1 179 ? -29.096 -3.326 58.717 1.00 91.38 179 SER A C 1
ATOM 1482 O O . SER A 1 179 ? -29.300 -3.925 59.770 1.00 91.38 179 SER A O 1
ATOM 1484 N N . ASP A 1 180 ? -27.984 -3.493 57.999 1.00 93.44 180 ASP A N 1
ATOM 1485 C CA . ASP A 1 180 ? -26.932 -4.456 58.349 1.00 93.44 180 ASP A CA 1
ATOM 1486 C C . ASP A 1 180 ? -26.264 -4.122 59.690 1.00 93.44 180 ASP A C 1
ATOM 1488 O O . ASP A 1 180 ? -25.758 -5.002 60.386 1.00 93.44 180 ASP A O 1
ATOM 1492 N N . GLN A 1 181 ? -26.295 -2.847 60.082 1.00 93.44 181 GLN A N 1
ATOM 1493 C CA . GLN A 1 181 ? -25.782 -2.363 61.363 1.00 93.44 181 GLN A CA 1
ATOM 1494 C C .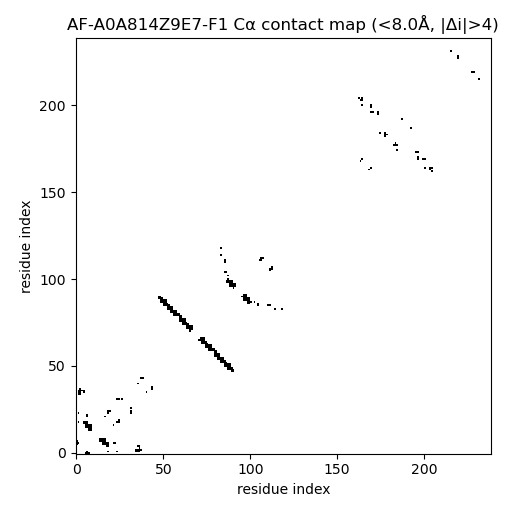 GLN A 1 181 ? -26.876 -2.214 62.436 1.00 93.44 181 GLN A C 1
ATOM 1496 O O . GLN A 1 181 ? -26.593 -1.718 63.526 1.00 93.44 181 GLN A O 1
ATOM 1501 N N . ASN A 1 182 ? -28.120 -2.630 62.161 1.00 94.44 182 ASN A N 1
ATOM 1502 C CA . ASN A 1 182 ? -29.291 -2.405 63.022 1.00 94.44 182 ASN A CA 1
ATOM 1503 C C . ASN A 1 182 ? -29.518 -0.924 63.397 1.00 94.44 182 ASN A C 1
ATOM 1505 O O . ASN A 1 182 ? -30.042 -0.613 64.469 1.00 94.44 182 ASN A O 1
ATOM 1509 N N . ILE A 1 183 ? -29.139 0.008 62.520 1.00 93.62 183 ILE A N 1
ATOM 1510 C CA . ILE A 1 183 ? -29.345 1.445 62.716 1.00 93.62 183 ILE A CA 1
ATOM 1511 C C . ILE A 1 183 ? -30.633 1.858 61.999 1.00 93.62 183 ILE A C 1
ATOM 1513 O O . ILE A 1 183 ? -30.792 1.646 60.799 1.00 93.62 183 ILE A O 1
ATOM 1517 N N . SER A 1 184 ? -31.565 2.483 62.724 1.00 91.19 184 SER A N 1
ATOM 1518 C CA . SER A 1 184 ? -32.763 3.061 62.104 1.00 91.19 184 SER A CA 1
ATOM 1519 C C . SER A 1 184 ? -32.398 4.280 61.257 1.00 91.19 184 SER A C 1
ATOM 1521 O O . SER A 1 184 ? -31.645 5.143 61.705 1.00 91.19 184 SER A O 1
ATOM 1523 N N . TYR A 1 185 ? -33.016 4.421 60.083 1.00 88.31 185 TYR A N 1
ATOM 1524 C CA . TYR A 1 185 ? -32.853 5.597 59.218 1.00 88.31 185 TYR A CA 1
ATOM 1525 C C . TYR A 1 185 ? -33.159 6.913 59.953 1.00 88.31 185 TYR A C 1
ATOM 1527 O O . TYR A 1 185 ? -32.478 7.916 59.764 1.00 88.31 185 TYR A O 1
ATOM 1535 N N . SER A 1 186 ? -34.150 6.902 60.850 1.00 90.25 186 SER A N 1
ATOM 1536 C CA . SER A 1 186 ? -34.539 8.067 61.655 1.00 90.25 186 SER A CA 1
ATOM 1537 C C . SER A 1 186 ? -33.535 8.436 62.754 1.00 90.25 186 SER A C 1
ATOM 1539 O O . SER A 1 186 ? -33.678 9.489 63.368 1.00 90.25 186 SER A O 1
ATOM 1541 N N . ALA A 1 187 ? -32.573 7.559 63.054 1.00 90.69 187 ALA A N 1
ATOM 1542 C CA . ALA A 1 187 ? -31.562 7.777 64.089 1.00 90.69 187 ALA A CA 1
ATOM 1543 C C . ALA A 1 187 ? -30.317 8.512 63.564 1.00 90.69 187 ALA A C 1
ATOM 1545 O O . ALA A 1 187 ? -29.451 8.882 64.353 1.00 90.69 187 ALA A O 1
ATOM 1546 N N . VAL A 1 188 ? -30.223 8.724 62.250 1.00 91.69 188 VAL A N 1
ATOM 1547 C CA . VAL A 1 188 ? -29.102 9.402 61.596 1.00 91.69 188 VAL A CA 1
ATOM 1548 C C . VAL A 1 188 ? -29.507 10.839 61.283 1.00 91.69 188 VAL A C 1
ATOM 1550 O O . VAL A 1 188 ? -30.602 11.083 60.773 1.00 91.69 188 VAL A O 1
ATOM 1553 N N . SER A 1 189 ? -28.639 11.807 61.585 1.00 94.69 189 SER A N 1
ATOM 1554 C CA . SER A 1 189 ? -28.932 13.202 61.253 1.00 94.69 189 SER A CA 1
ATOM 1555 C C . SER A 1 189 ? -28.956 13.409 59.736 1.00 94.69 189 SER A C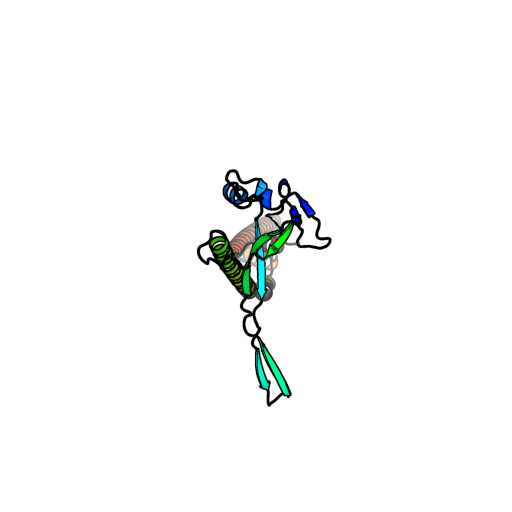 1
ATOM 1557 O O . SER A 1 189 ? -28.307 12.687 58.977 1.00 94.69 189 SER A O 1
ATOM 1559 N N . TYR A 1 190 ? -29.683 14.429 59.277 1.00 91.81 190 TYR A N 1
ATOM 1560 C CA . TYR A 1 190 ? -29.722 14.776 57.854 1.00 91.81 190 TYR A CA 1
ATOM 1561 C C . TYR A 1 190 ? -28.318 15.026 57.275 1.00 91.81 190 TYR A C 1
ATOM 1563 O O . TYR A 1 190 ? -28.016 14.587 56.168 1.00 91.81 190 TYR A O 1
ATOM 1571 N N . GLU A 1 191 ? -27.451 15.692 58.038 1.00 93.31 191 GLU A N 1
ATOM 1572 C CA . GLU A 1 191 ? -26.089 16.030 57.619 1.00 93.31 191 GLU A CA 1
ATOM 1573 C C . GLU A 1 191 ? -25.222 14.775 57.446 1.00 93.31 191 GLU A C 1
ATOM 1575 O O . GLU A 1 191 ? -24.629 14.582 56.387 1.00 93.31 191 GLU A O 1
ATOM 1580 N N . GLN A 1 192 ? -25.260 13.858 58.420 1.00 90.75 192 GLN A N 1
ATOM 1581 C CA . GLN A 1 192 ? -24.558 12.571 58.352 1.00 90.75 192 GLN A CA 1
ATOM 1582 C C . GLN A 1 192 ? -25.088 11.684 57.219 1.00 90.75 192 GLN A C 1
ATOM 1584 O O . GLN A 1 192 ? -24.321 11.008 56.535 1.00 90.75 192 GLN A O 1
ATOM 1589 N N . MET A 1 193 ? -26.403 11.703 56.992 1.00 91.94 193 MET A N 1
ATOM 1590 C CA . MET A 1 193 ? -27.037 10.976 55.895 1.00 91.94 193 MET A CA 1
ATOM 1591 C C . MET A 1 193 ? -26.567 11.502 54.535 1.00 91.94 193 MET A C 1
ATOM 1593 O O . MET A 1 193 ? -26.250 10.724 53.635 1.00 91.94 193 MET A O 1
ATOM 1597 N N . ASN A 1 194 ? -26.503 12.824 54.379 1.00 90.56 194 ASN A N 1
ATOM 1598 C CA . ASN A 1 194 ? -26.060 13.445 53.138 1.00 90.56 194 ASN A CA 1
ATOM 1599 C C . ASN A 1 194 ? -24.564 13.205 52.880 1.00 90.56 194 ASN A C 1
ATOM 1601 O O . ASN A 1 194 ? -24.168 12.940 51.743 1.00 90.56 194 ASN A O 1
ATOM 1605 N N . GLU A 1 195 ? -23.741 13.231 53.930 1.00 92.56 195 GLU A N 1
ATOM 1606 C CA . GLU A 1 195 ? -22.321 12.884 53.850 1.00 92.56 195 GLU A CA 1
ATOM 1607 C C . GLU A 1 195 ? -22.128 11.421 53.420 1.00 92.56 195 GLU A C 1
ATOM 1609 O O . GLU A 1 195 ? -21.377 11.143 52.483 1.00 92.56 195 GLU A O 1
ATOM 1614 N N . LEU A 1 196 ? -22.875 10.487 54.023 1.00 89.00 196 LEU A N 1
ATOM 1615 C CA . LEU A 1 196 ? -22.837 9.069 53.663 1.00 89.00 196 LEU A CA 1
ATOM 1616 C C . LEU A 1 196 ? -23.252 8.836 52.203 1.00 89.00 196 LEU A C 1
ATOM 1618 O O . LEU A 1 196 ? -22.540 8.151 51.468 1.00 89.00 196 LEU A O 1
ATOM 1622 N N . LYS A 1 197 ? -24.362 9.442 51.757 1.00 91.31 197 LYS A N 1
ATOM 1623 C CA . LYS A 1 197 ? -24.815 9.374 50.356 1.00 91.31 197 LYS A CA 1
ATOM 1624 C C . LYS A 1 197 ? -23.760 9.915 49.400 1.00 91.31 197 LYS A C 1
ATOM 1626 O O . LYS A 1 197 ? -23.484 9.296 48.378 1.00 91.31 197 LYS A O 1
ATOM 1631 N N . THR A 1 198 ? -23.147 11.045 49.743 1.00 89.62 198 THR A N 1
ATOM 1632 C CA . THR A 1 198 ? -22.087 11.658 48.933 1.00 89.62 198 THR A CA 1
ATOM 1633 C C . THR A 1 198 ? -20.875 10.738 48.826 1.00 89.62 198 THR A C 1
ATOM 1635 O O . THR A 1 198 ? -20.380 10.508 47.727 1.00 89.62 198 THR A O 1
ATOM 1638 N N . LYS A 1 199 ? -20.446 10.130 49.935 1.00 90.19 199 LYS A N 1
ATOM 1639 C CA . LYS A 1 199 ? -19.313 9.199 49.945 1.00 90.19 199 LYS A CA 1
ATOM 1640 C C . LYS A 1 199 ? -19.582 7.941 49.117 1.00 90.19 199 LYS A C 1
ATOM 1642 O O . LYS A 1 199 ? -18.713 7.523 48.357 1.00 90.19 199 LYS A O 1
ATOM 1647 N N . ILE A 1 200 ? -20.784 7.372 49.227 1.00 86.12 200 ILE A N 1
ATOM 1648 C CA . ILE A 1 200 ? -21.205 6.215 48.422 1.00 86.12 200 ILE A CA 1
ATOM 1649 C C . ILE A 1 200 ? -21.244 6.584 46.936 1.00 86.12 200 ILE A C 1
ATOM 1651 O O . ILE A 1 200 ? -20.722 5.829 46.120 1.00 86.12 200 ILE A O 1
ATOM 1655 N N . ARG A 1 201 ? -21.780 7.762 46.578 1.00 86.25 201 ARG A N 1
ATOM 1656 C CA . ARG A 1 201 ? -21.754 8.260 45.190 1.00 86.25 201 ARG A CA 1
ATOM 1657 C C . ARG A 1 201 ? -20.339 8.317 44.640 1.00 86.25 201 ARG A C 1
ATOM 1659 O O . ARG A 1 201 ? -20.091 7.773 43.573 1.00 86.25 201 ARG A O 1
ATOM 1666 N N . SER A 1 202 ? -19.421 8.954 45.364 1.00 84.94 202 SER A N 1
ATOM 1667 C CA . SER A 1 202 ? -18.037 9.096 44.910 1.00 84.94 202 SER A CA 1
ATOM 1668 C C . SER A 1 202 ? -17.360 7.741 44.701 1.00 84.94 202 SER A C 1
ATOM 1670 O O . SER A 1 202 ? -16.709 7.552 43.681 1.00 84.94 202 SER A O 1
ATOM 1672 N N . GLN A 1 203 ? -17.567 6.783 45.609 1.00 85.50 203 GLN A N 1
ATOM 1673 C CA . GLN A 1 203 ? -16.999 5.436 45.476 1.00 85.50 203 GLN A CA 1
ATOM 1674 C C . GLN A 1 203 ? -17.574 4.660 44.287 1.00 85.50 203 GLN A C 1
ATOM 1676 O O . GLN A 1 203 ? -16.830 3.959 43.606 1.00 85.50 203 GLN A O 1
ATOM 1681 N N . LEU A 1 204 ? -18.880 4.777 44.030 1.00 82.44 204 LEU A N 1
ATOM 1682 C CA . LEU A 1 204 ? -19.512 4.134 42.876 1.00 82.44 204 LEU A CA 1
ATOM 1683 C C . LEU A 1 204 ? -18.998 4.726 41.561 1.00 82.44 204 LEU A C 1
ATOM 1685 O O . LEU A 1 204 ? -18.623 3.971 40.672 1.00 82.44 204 LEU A O 1
ATOM 1689 N N . ILE A 1 205 ? -18.898 6.056 41.474 1.00 79.06 205 ILE A N 1
ATOM 1690 C CA . ILE A 1 205 ? -18.356 6.746 40.295 1.00 79.06 205 ILE A CA 1
ATOM 1691 C C . ILE A 1 205 ? -16.908 6.311 40.028 1.00 79.06 205 ILE A C 1
ATOM 1693 O O . ILE A 1 205 ? -16.569 5.969 38.901 1.00 79.06 205 ILE A O 1
ATOM 1697 N N . GLU A 1 206 ? -16.062 6.270 41.059 1.00 82.88 206 GLU A N 1
ATOM 1698 C CA . GLU A 1 206 ? -14.657 5.861 40.925 1.00 82.88 206 GLU A CA 1
ATOM 1699 C C . GLU A 1 206 ? -14.517 4.388 40.492 1.00 82.88 206 GLU A C 1
ATOM 1701 O O . GLU A 1 206 ? -13.694 4.044 39.634 1.00 82.88 206 GLU A O 1
ATOM 1706 N N . ALA A 1 207 ? -15.341 3.501 41.059 1.00 78.94 207 ALA A N 1
ATOM 1707 C CA . ALA A 1 207 ? -15.368 2.090 40.684 1.00 78.94 207 ALA A CA 1
ATOM 1708 C C . ALA A 1 207 ? -15.831 1.895 39.232 1.00 78.94 207 ALA A C 1
ATOM 1710 O O . ALA A 1 207 ? -15.249 1.090 38.498 1.00 78.94 207 ALA A O 1
ATOM 1711 N N . ASP A 1 208 ? -16.840 2.651 38.807 1.00 76.44 208 ASP A N 1
ATOM 1712 C CA . ASP A 1 208 ? -17.365 2.609 37.450 1.00 76.44 208 ASP A CA 1
ATOM 1713 C C . ASP A 1 208 ? -16.362 3.153 36.427 1.00 76.44 208 ASP A C 1
ATOM 1715 O O . ASP A 1 208 ? -16.113 2.491 35.419 1.00 76.44 208 ASP A O 1
ATOM 1719 N N . GLU A 1 209 ? -15.710 4.289 36.700 1.00 74.12 209 GLU A N 1
ATOM 1720 C CA . GLU A 1 209 ? -14.623 4.812 35.861 1.00 74.12 209 GLU A CA 1
ATOM 1721 C C . GLU A 1 209 ? -13.491 3.790 35.713 1.00 74.12 209 GLU A C 1
ATOM 1723 O O . GLU A 1 209 ? -12.994 3.540 34.612 1.00 74.12 209 GLU A O 1
ATOM 1728 N N . THR A 1 210 ? -13.114 3.131 36.811 1.00 79.44 210 THR A N 1
ATOM 1729 C CA . THR A 1 210 ? -12.087 2.083 36.796 1.00 79.44 210 THR A CA 1
ATOM 1730 C C . THR A 1 210 ? -12.497 0.900 35.915 1.00 79.44 210 THR A C 1
ATOM 1732 O O . THR A 1 210 ? -11.680 0.374 35.154 1.00 79.44 210 THR A O 1
ATOM 1735 N N . ASN A 1 211 ? -13.754 0.462 35.997 1.00 72.62 211 ASN A N 1
ATOM 1736 C CA . ASN A 1 211 ? -14.263 -0.648 35.192 1.00 72.62 211 ASN A CA 1
ATOM 1737 C C . ASN A 1 211 ? -14.400 -0.273 33.711 1.00 72.62 211 ASN A C 1
ATOM 1739 O O . ASN A 1 211 ? -14.025 -1.069 32.849 1.00 72.62 211 ASN A O 1
ATOM 1743 N N . LEU A 1 212 ? -14.868 0.941 33.411 1.00 70.19 212 LEU A N 1
ATOM 1744 C CA . LEU A 1 212 ? -14.934 1.474 32.050 1.00 70.19 212 LEU A CA 1
ATOM 1745 C C . LEU A 1 212 ? -13.546 1.521 31.413 1.00 70.19 212 LEU A C 1
ATOM 1747 O O . LEU A 1 212 ? -13.375 1.018 30.304 1.00 70.19 212 LEU A O 1
ATOM 1751 N N . ASN A 1 213 ? -12.541 2.024 32.133 1.00 70.50 213 ASN A N 1
ATOM 1752 C CA . ASN A 1 213 ? -11.164 2.060 31.643 1.00 70.50 213 ASN A CA 1
ATOM 1753 C C . ASN A 1 213 ? -10.633 0.657 31.310 1.00 70.50 213 ASN A C 1
ATOM 1755 O O . ASN A 1 213 ? -10.072 0.463 30.235 1.00 70.50 213 ASN A O 1
ATOM 1759 N N . LYS A 1 214 ? -10.894 -0.348 3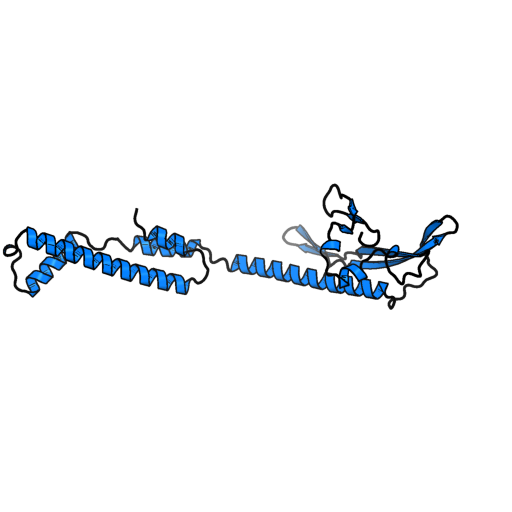2.157 1.00 72.00 214 LYS A N 1
ATOM 1760 C CA . LYS A 1 214 ? -10.508 -1.745 31.876 1.00 72.00 214 LYS A CA 1
ATOM 1761 C C . LYS A 1 214 ? -11.193 -2.314 30.632 1.00 72.00 214 LYS A C 1
ATOM 1763 O O . LYS A 1 214 ? -10.566 -3.041 29.865 1.00 72.00 214 LYS A O 1
ATOM 1768 N N . ILE A 1 215 ? -12.475 -2.004 30.423 1.00 67.88 215 ILE A N 1
ATOM 1769 C CA . ILE A 1 215 ? -13.219 -2.444 29.231 1.00 67.88 215 ILE A CA 1
ATOM 1770 C C . ILE A 1 215 ? -12.651 -1.774 27.978 1.00 67.88 215 ILE A C 1
ATOM 1772 O O . ILE A 1 215 ? -12.417 -2.451 26.977 1.00 67.88 215 ILE A O 1
ATOM 1776 N N . VAL A 1 216 ? -12.394 -0.465 28.035 1.00 66.88 216 VAL A N 1
ATOM 1777 C CA . VAL A 1 216 ? -11.778 0.283 26.932 1.00 66.88 216 VAL A CA 1
ATOM 1778 C C . VAL A 1 216 ? -10.400 -0.286 26.602 1.00 66.88 216 VAL A C 1
ATOM 1780 O O . VAL A 1 216 ? -10.115 -0.520 25.428 1.00 66.88 216 VAL A O 1
ATOM 1783 N N . GLU A 1 217 ? -9.570 -0.572 27.606 1.00 68.62 217 GLU A N 1
ATOM 1784 C CA . GLU A 1 217 ? -8.260 -1.207 27.426 1.00 68.62 217 GLU A CA 1
ATOM 1785 C C . GLU A 1 217 ? -8.377 -2.585 26.764 1.00 68.62 217 GLU A C 1
ATOM 1787 O O . GLU A 1 217 ? -7.702 -2.835 25.766 1.00 68.62 217 GLU A O 1
ATOM 1792 N N . ALA A 1 218 ? -9.280 -3.448 27.238 1.00 65.06 218 ALA A N 1
ATOM 1793 C CA . ALA A 1 218 ? -9.500 -4.776 26.665 1.00 65.06 218 ALA A CA 1
ATOM 1794 C C . ALA A 1 218 ? -9.975 -4.715 25.202 1.00 65.06 218 ALA A C 1
ATOM 1796 O O . ALA A 1 218 ? -9.507 -5.481 24.355 1.00 65.06 218 ALA A O 1
ATOM 1797 N N . ILE A 1 219 ? -10.869 -3.775 24.877 1.00 62.50 219 ILE A N 1
ATOM 1798 C CA . ILE A 1 219 ? -11.306 -3.520 23.497 1.00 62.50 219 ILE A CA 1
ATOM 1799 C C . ILE A 1 219 ? -10.127 -3.014 22.656 1.00 62.50 219 ILE A C 1
ATOM 1801 O O . ILE A 1 219 ? -9.933 -3.471 21.532 1.00 62.50 219 ILE A O 1
ATOM 1805 N N . CYS A 1 220 ? -9.297 -2.117 23.190 1.00 61.38 220 CYS A N 1
ATOM 1806 C CA . CYS A 1 220 ? -8.120 -1.606 22.487 1.00 61.38 220 CYS A CA 1
ATOM 1807 C C . CYS A 1 220 ? -7.081 -2.704 22.211 1.00 61.38 220 CYS A C 1
ATOM 1809 O O . CYS A 1 220 ? -6.515 -2.750 21.117 1.00 61.38 220 CYS A O 1
ATOM 1811 N N . GLU A 1 221 ? -6.843 -3.609 23.163 1.00 65.81 221 GLU A N 1
ATOM 1812 C CA . GLU A 1 221 ? -5.976 -4.771 22.956 1.00 65.81 221 GLU A CA 1
ATOM 1813 C C . GLU A 1 221 ? -6.534 -5.723 21.897 1.00 65.81 221 GLU A C 1
ATOM 1815 O O . GLU A 1 221 ? -5.778 -6.209 21.053 1.00 65.81 221 GLU A O 1
ATOM 1820 N N . ALA A 1 222 ? -7.851 -5.940 21.895 1.00 57.34 222 ALA A N 1
ATOM 1821 C CA . ALA A 1 222 ? -8.526 -6.756 20.892 1.00 57.34 222 ALA A CA 1
ATOM 1822 C C . ALA A 1 222 ? -8.501 -6.116 19.490 1.00 57.34 222 ALA A C 1
ATOM 1824 O O . ALA A 1 222 ? -8.452 -6.826 18.486 1.00 57.34 222 ALA A O 1
ATOM 1825 N N . CYS A 1 223 ? -8.502 -4.783 19.405 1.00 60.81 223 CYS A N 1
ATOM 1826 C CA . CYS A 1 223 ? -8.629 -4.034 18.156 1.00 60.81 223 CYS A CA 1
ATOM 1827 C C . CYS A 1 223 ? -7.309 -3.495 17.579 1.00 60.81 223 CYS A C 1
ATOM 1829 O O . CYS A 1 223 ? -7.387 -2.638 16.705 1.00 60.81 223 CYS A O 1
ATOM 1831 N N . ARG A 1 224 ? -6.122 -3.948 18.027 1.00 52.19 224 ARG A N 1
ATOM 1832 C CA . ARG A 1 224 ? -4.785 -3.426 17.632 1.00 52.19 224 ARG A CA 1
ATOM 1833 C C . ARG A 1 224 ? -4.678 -3.025 16.142 1.00 52.19 224 ARG A C 1
ATOM 1835 O O . ARG A 1 224 ? -4.326 -3.821 15.276 1.00 52.19 224 ARG A O 1
ATOM 1842 N N . GLY A 1 225 ? -4.961 -1.744 15.898 1.00 52.38 225 GLY A N 1
ATOM 1843 C CA . GLY A 1 225 ? -5.101 -1.061 14.613 1.00 52.38 225 GLY A CA 1
ATOM 1844 C C . GLY A 1 225 ? -5.509 0.388 14.905 1.00 52.38 225 GLY A C 1
ATOM 1845 O O . GLY A 1 225 ? -6.681 0.720 15.040 1.00 52.38 225 GLY A O 1
ATOM 1846 N N . SER A 1 226 ? -4.509 1.230 15.145 1.00 55.81 226 SER A N 1
ATOM 1847 C CA . SER A 1 226 ? -4.596 2.557 15.763 1.00 55.81 226 SER A CA 1
ATOM 1848 C C . SER A 1 226 ? -5.461 3.570 14.994 1.00 55.81 226 SER A C 1
ATOM 1850 O O . SER A 1 226 ? -4.988 4.161 14.027 1.00 55.81 226 SER A O 1
ATOM 1852 N N . HIS A 1 227 ? -6.690 3.818 15.469 1.00 53.44 227 HIS A N 1
ATOM 1853 C CA . HIS A 1 227 ? -7.393 5.112 15.326 1.00 53.44 227 HIS A CA 1
ATOM 1854 C C . HIS A 1 227 ? -8.600 5.289 16.277 1.00 53.44 227 HIS A C 1
ATOM 1856 O O . HIS A 1 227 ? -9.170 6.367 16.352 1.00 53.44 227 HIS A O 1
ATOM 1862 N N . HIS A 1 228 ? -9.031 4.249 17.001 1.00 56.38 228 HIS A N 1
ATOM 1863 C CA . HIS A 1 228 ? -10.302 4.269 17.753 1.00 56.38 228 HIS A CA 1
ATOM 1864 C C . HIS A 1 228 ? -10.175 4.770 19.204 1.00 56.38 228 HIS A C 1
ATOM 1866 O O . HIS A 1 228 ? -11.171 4.869 19.911 1.00 56.38 228 HIS A O 1
ATOM 1872 N N . MET A 1 229 ? -8.955 5.095 19.641 1.00 52.66 229 MET A N 1
ATOM 1873 C CA . MET A 1 229 ? -8.643 5.488 21.020 1.00 52.66 229 MET A CA 1
ATOM 1874 C C . MET A 1 229 ? -9.228 6.865 21.365 1.00 52.66 229 MET A C 1
ATOM 1876 O O . MET A 1 229 ? -9.861 7.017 22.406 1.00 52.66 229 MET A O 1
ATOM 1880 N N . ASP A 1 230 ? -9.098 7.828 20.450 1.00 58.53 230 ASP A N 1
ATOM 1881 C CA . ASP A 1 230 ? -9.615 9.187 20.646 1.00 58.53 230 ASP A CA 1
ATOM 1882 C C . ASP A 1 230 ? -11.152 9.209 20.589 1.00 58.53 230 ASP A C 1
ATOM 1884 O O . ASP A 1 230 ? -11.788 9.804 21.449 1.00 58.53 230 ASP A O 1
ATOM 1888 N N . MET A 1 231 ? -11.767 8.444 19.675 1.00 56.00 231 MET A N 1
ATOM 1889 C CA . MET A 1 231 ? -13.230 8.293 19.609 1.00 56.00 231 MET A CA 1
ATOM 1890 C C . MET A 1 231 ? -13.833 7.652 20.866 1.00 56.00 231 MET A C 1
ATOM 1892 O O . MET A 1 231 ? -14.894 8.074 21.317 1.00 56.00 231 MET A O 1
ATOM 1896 N N . LEU A 1 232 ? -13.193 6.617 21.421 1.00 53.59 232 LEU A N 1
ATOM 1897 C CA . LEU A 1 232 ? -13.686 5.951 22.631 1.00 53.59 232 LEU A CA 1
ATOM 1898 C C . LEU A 1 232 ? -13.526 6.841 23.867 1.00 53.59 232 LEU A C 1
ATOM 1900 O O . LEU A 1 232 ? -14.421 6.875 24.707 1.00 53.59 232 LEU A O 1
ATOM 1904 N N . LYS A 1 233 ? -12.434 7.607 23.957 1.00 56.91 233 LYS A N 1
ATOM 1905 C CA . LYS A 1 233 ? -12.248 8.605 25.016 1.00 56.91 233 LYS A CA 1
ATOM 1906 C C . LYS A 1 233 ? -13.264 9.740 24.928 1.00 56.91 233 LYS A C 1
ATOM 1908 O O . LYS A 1 233 ? -13.865 10.056 25.949 1.00 56.91 233 LYS A O 1
ATOM 1913 N N . ASP A 1 234 ? -13.518 10.273 23.734 1.00 60.81 234 ASP A N 1
ATOM 1914 C CA . ASP A 1 234 ? -14.565 11.278 23.499 1.00 60.81 234 ASP A CA 1
ATOM 1915 C C . ASP A 1 234 ? -15.970 10.737 23.811 1.00 60.81 234 ASP A C 1
ATOM 1917 O O . ASP A 1 234 ? -16.857 11.487 24.203 1.00 60.81 234 ASP A O 1
ATOM 1921 N N . TRP A 1 235 ? -16.204 9.429 23.663 1.00 51.03 235 TRP A N 1
ATOM 1922 C CA . TRP A 1 235 ? -17.472 8.804 24.056 1.00 51.03 235 TRP A CA 1
ATOM 1923 C C . TRP A 1 235 ? -17.614 8.596 25.564 1.00 51.03 235 TRP A C 1
ATOM 1925 O O . TRP A 1 235 ? -18.737 8.631 26.068 1.00 51.03 235 TRP A O 1
ATOM 1935 N N . CYS A 1 236 ? -16.509 8.353 26.270 1.00 47.72 236 CYS A N 1
ATOM 1936 C CA . CYS A 1 236 ? -16.489 8.191 27.723 1.00 47.72 236 CYS A CA 1
ATOM 1937 C C . CYS A 1 236 ? -16.440 9.533 28.469 1.00 47.72 236 CYS A C 1
ATOM 1939 O O . CYS A 1 236 ? -16.862 9.599 29.621 1.00 47.72 236 CYS A O 1
ATOM 1941 N N . GLN A 1 237 ? -15.962 10.603 27.831 1.00 46.72 237 GLN A N 1
ATOM 1942 C CA . GLN A 1 237 ? -16.079 11.962 28.350 1.00 46.72 237 GLN A CA 1
ATOM 1943 C C . GLN A 1 237 ? -17.476 12.505 28.030 1.00 46.72 237 GLN A C 1
ATOM 1945 O O . GLN A 1 237 ? -17.768 12.985 26.941 1.00 46.72 237 GLN A O 1
ATOM 1950 N N . ILE A 1 238 ? -18.357 12.345 29.012 1.00 39.47 238 ILE A N 1
ATOM 1951 C CA . ILE A 1 238 ? -19.740 12.824 29.038 1.00 39.47 238 ILE A CA 1
ATOM 1952 C C . ILE A 1 238 ? -19.791 14.327 28.705 1.00 39.47 238 ILE A C 1
ATOM 1954 O O . ILE A 1 238 ? -19.072 15.121 29.314 1.00 39.47 238 ILE A O 1
ATOM 1958 N N . GLY A 1 239 ? -20.661 14.695 27.758 1.00 35.81 239 GLY A N 1
ATOM 1959 C CA . GLY A 1 239 ? -21.219 16.046 27.631 1.00 35.81 239 GLY A CA 1
ATOM 1960 C C . GLY A 1 239 ? -22.455 16.213 28.500 1.00 35.81 239 GLY A C 1
ATOM 1961 O O . GLY A 1 239 ? -23.164 15.198 28.698 1.00 35.81 239 GLY A O 1
#

pLDDT: mean 72.94, std 12.1, range [35.81, 94.69]

Secondary structure (DSSP, 8-state):
-GGGTEEE-SSTT--EEETTTSHHHHS-HHHHHHTS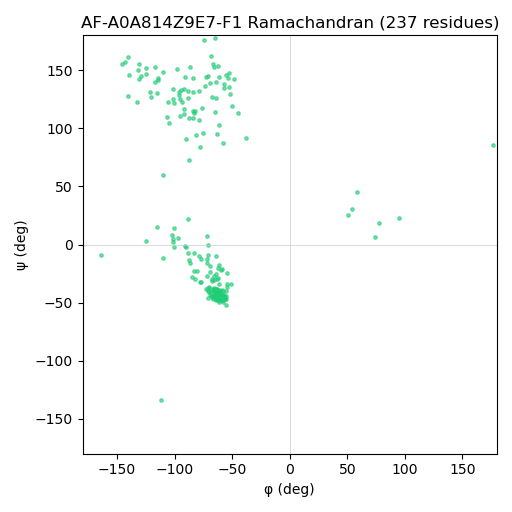-GGG-TT---TTEEEEEEEEE-PPPEEEEEETTTTEEEEEEPP--EEEEEEEEEE-TTS-EEE-TTS---TTSHHHHHHHHHHHHHHHHHHHHHHHHHHHHHHHHHS--HHHHHHHHHHHHHH--S-S--HHHHHHHHHHHHHHTT--GGGS-HHHHHHHHHHHHHHHHHHHHHHHHHHHHHHHHHT-SSSHHHHHHHHHS--

Foldseek 3Di:
DLQVQWDFDPDPVRDIDGCCPDPLVPDDPVVNLVSHHLVPHPPNPDDWKDKDKDKDWADWDWDWDQDPVPRDIDIDTDDTDIAIDMFIWGADPVRDIDTDPVDDDDCPDPVVVVRVVVVVVVVVVVVVVVVVVVVVVVVVVVPPPVVVVVVVVVVVVVVDDPPPLDVVVLVVVLVVVCVVVVHDPVNDDPVRSVVSSVVVVVVSVVVVVVVLVVVLVVVCVVVVDPDCNVVSVVVVPDD

Nearest PDB structures (foldseek):
  4uxg-assembly2_E  TM=4.064E-01  e=1.352E+00  Tequatrovirus T4
  5nxh-assembly1_C  TM=4.173E-01  e=2.165E+00  Tequatrovirus T4
  5nxf-assembly1_C  TM=4.179E-01  e=3.081E+00  Tequatrovirus T4

Sequence (239 aa):
MISTGVEVSSEPPFEMRDISDGFMKRLPEWLREELKPIDQRKDSVIINSAHRFWIEAGQITYEYHFGKKNNLITYYLSDKPMCVKKQFMQYDEQGNLIDDLSKLDDDHSPEAQFIQRVIELGVLVLFIRSTFENIQKYLNNIRIKIDPVNDYLQRIRNQISYPCATDQEIDKIVNSVLSDQNISYSAVSYEQMNELKTKIRSQLIEADETNLNKIVEAICEACRGSHHMDMLKDWCQIG

Organism: NCBI:txid1234261

Mean predicted aligned error: 19.07 Å

Solvent-accessible surface area (backbone atoms only — not comparable to full-atom values): 14359 Å² total; per-residue (Å²): 81,63,61,75,51,36,36,56,47,96,52,89,91,42,54,75,41,56,37,80,78,46,72,54,58,73,42,57,68,74,60,36,65,76,48,47,27,61,93,74,44,95,82,62,81,69,81,63,60,50,73,51,73,47,80,46,74,47,80,67,51,71,48,74,48,78,39,88,89,72,83,42,76,48,76,47,74,48,82,59,54,69,43,77,48,76,44,53,28,30,54,47,100,86,69,46,82,39,77,39,83,86,63,72,88,55,76,81,37,75,67,39,52,49,51,52,51,51,51,56,51,50,52,52,51,52,50,52,49,51,51,49,55,51,48,52,53,48,52,65,68,62,49,66,65,60,62,66,55,52,51,51,53,49,51,53,50,74,70,55,73,78,76,82,72,42,73,70,53,49,52,51,51,52,51,49,58,31,52,78,68,74,44,59,77,87,77,52,53,73,66,60,49,51,51,50,53,50,52,52,49,54,52,51,52,53,52,48,52,54,52,49,50,52,51,52,50,53,50,50,66,75,51,78,67,95,71,61,66,64,59,51,50,60,66,68,53,77,129

Radius of gyration: 39.04 Å; Cα contacts (8 Å, |Δi|>4): 170; chains: 1; bounding box: 72×38×110 Å